Protein AF-A0A382G6Y5-F1 (afdb_monomer_lite)

Radius of gyration: 17.56 Å; chains: 1; bounding box: 42×36×45 Å

Organism: NCBI:txid408172

Secondary structure (DSSP, 8-state):
--------TT--HHHHHHHHHHHHHH-GGGGTT--EEEEE--TTEEEEE-SS-------TTS-GGGGGEEEEETT-HHHHHHHHHTTSS-HHHHHHHHHHHHH--HHHHHHHHHHHHHHHHHHHHHTT--EEEEESS-PPP-SGGGHHHHTTS-GGGBSS-TT-GGGSHHHHHHTT-PBPTT-TTT-B-HHHHHHHHHHHHHHH--

pLDDT: mean 89.08, std 8.16, range [45.97, 98.38]

InterPro domains:
  IPR045715 Protein of unknown function DUF6071 [PF19547] (3-168)

Structure (mmCIF, N/CA/C/O backbone):
data_AF-A0A382G6Y5-F1
#
_entry.id   AF-A0A382G6Y5-F1
#
loop_
_atom_site.group_PDB
_atom_site.id
_atom_site.type_symbol
_atom_site.label_atom_id
_atom_site.label_alt_id
_atom_site.label_comp_id
_atom_site.label_asym_id
_atom_site.label_entity_id
_atom_site.label_seq_id
_atom_site.pdbx_PDB_ins_code
_atom_site.Cartn_x
_atom_site.Cartn_y
_atom_site.Cartn_z
_atom_site.occupancy
_atom_site.B_iso_or_equiv
_atom_site.auth_seq_id
_atom_site.auth_comp_id
_atom_site.auth_asym_id
_atom_site.auth_atom_id
_atom_site.pdbx_PDB_model_num
ATOM 1 N N . MET A 1 1 ? -23.928 -9.388 4.358 1.00 56.56 1 MET A N 1
ATOM 2 C CA . MET A 1 1 ? -23.022 -8.224 4.390 1.00 56.56 1 MET A CA 1
ATOM 3 C C . MET A 1 1 ? -22.488 -8.067 2.979 1.00 56.56 1 MET A C 1
ATOM 5 O O . MET A 1 1 ? -21.962 -9.037 2.448 1.00 56.56 1 MET A O 1
ATOM 9 N N . GLU A 1 2 ? -22.747 -6.939 2.329 1.00 78.56 2 GLU A N 1
ATOM 10 C CA . GLU A 1 2 ? -22.217 -6.677 0.987 1.00 78.56 2 GLU A CA 1
ATOM 11 C C . GLU A 1 2 ? -20.770 -6.193 1.131 1.00 78.56 2 GLU A C 1
ATOM 13 O O . GLU A 1 2 ? -20.483 -5.379 2.008 1.00 78.56 2 GLU A O 1
ATOM 18 N N . TRP A 1 3 ? -19.849 -6.732 0.334 1.00 79.50 3 TRP A N 1
ATOM 19 C CA . TRP A 1 3 ? -18.442 -6.334 0.352 1.00 79.50 3 TRP A CA 1
ATOM 20 C C . TRP A 1 3 ? -18.062 -5.737 -0.997 1.00 79.50 3 TRP A C 1
ATOM 22 O O . TRP A 1 3 ? -18.476 -6.214 -2.049 1.00 79.50 3 TRP A O 1
ATOM 32 N N . THR A 1 4 ? -17.247 -4.686 -0.969 1.00 86.31 4 THR A N 1
ATOM 33 C CA . THR A 1 4 ? -16.660 -4.090 -2.170 1.00 86.31 4 THR A CA 1
ATOM 34 C C . THR A 1 4 ? -15.153 -4.276 -2.110 1.00 86.31 4 THR A C 1
ATOM 36 O O . THR A 1 4 ? -14.493 -3.764 -1.208 1.00 86.31 4 THR A O 1
ATOM 39 N N . ASN A 1 5 ? -14.596 -5.012 -3.071 1.00 84.88 5 ASN A N 1
ATOM 40 C CA . ASN A 1 5 ? -13.152 -5.158 -3.195 1.00 84.88 5 ASN A CA 1
ATOM 41 C C . ASN A 1 5 ? -12.592 -4.115 -4.169 1.00 84.88 5 ASN A C 1
ATOM 43 O O . ASN A 1 5 ? -12.825 -4.198 -5.373 1.00 84.88 5 ASN A O 1
ATOM 47 N N . ILE A 1 6 ? -11.827 -3.167 -3.628 1.00 85.25 6 ILE A N 1
ATOM 48 C CA . ILE A 1 6 ? -11.077 -2.153 -4.389 1.00 85.25 6 ILE A CA 1
ATOM 49 C C . ILE A 1 6 ? -9.559 -2.422 -4.398 1.00 85.25 6 ILE A C 1
ATOM 51 O O . ILE A 1 6 ? -8.758 -1.599 -4.865 1.00 85.25 6 ILE A O 1
ATOM 55 N N . ALA A 1 7 ? -9.135 -3.567 -3.858 1.00 82.81 7 ALA A N 1
ATOM 56 C CA . ALA A 1 7 ? -7.743 -3.982 -3.851 1.00 82.81 7 ALA A CA 1
ATOM 57 C C . ALA A 1 7 ? -7.320 -4.473 -5.239 1.00 82.81 7 ALA A C 1
ATOM 59 O O . ALA A 1 7 ? -8.071 -5.130 -5.958 1.00 82.81 7 ALA A O 1
ATOM 60 N N . LEU A 1 8 ? -6.072 -4.179 -5.587 1.00 82.12 8 LEU A N 1
ATOM 61 C CA . LEU A 1 8 ? -5.442 -4.627 -6.817 1.00 82.12 8 LEU A CA 1
ATOM 62 C C . LEU A 1 8 ? -4.146 -5.354 -6.466 1.00 82.12 8 LEU A C 1
ATOM 64 O O . LEU A 1 8 ? -3.321 -4.835 -5.707 1.00 82.12 8 LEU A O 1
ATOM 68 N N . SER A 1 9 ? -3.956 -6.547 -7.031 1.00 75.94 9 SER A N 1
ATOM 69 C CA . SER A 1 9 ? -2.705 -7.281 -6.848 1.00 75.94 9 SER A CA 1
ATOM 70 C C . SER A 1 9 ? -1.530 -6.454 -7.367 1.00 75.94 9 SER A C 1
ATOM 72 O O . SER A 1 9 ? -1.581 -5.891 -8.459 1.00 75.94 9 SER A O 1
ATOM 74 N N . GLY A 1 10 ? -0.468 -6.364 -6.568 1.00 75.56 10 GLY A N 1
ATOM 75 C CA . GLY A 1 10 ? 0.710 -5.573 -6.919 1.00 75.56 10 GLY A CA 1
ATOM 76 C C . GLY A 1 10 ? 0.581 -4.064 -6.685 1.00 75.56 10 GLY A C 1
ATOM 77 O O . GLY A 1 10 ? 1.559 -3.366 -6.940 1.00 75.56 10 GLY A O 1
A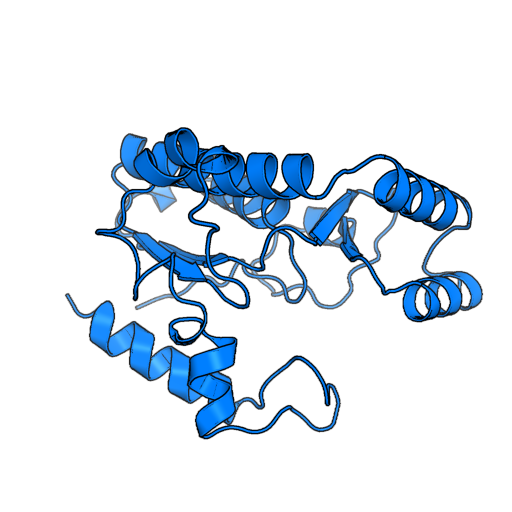TOM 78 N N . GLY A 1 11 ? -0.552 -3.567 -6.172 1.00 83.44 11 GLY A N 1
ATOM 79 C CA . GLY A 1 11 ? -0.742 -2.144 -5.872 1.00 83.44 11 GLY A CA 1
ATOM 80 C C . GLY A 1 11 ? 0.266 -1.598 -4.853 1.00 83.44 11 GLY A C 1
ATOM 81 O O . GLY A 1 11 ? 0.769 -2.346 -4.004 1.00 83.44 11 GLY A O 1
ATOM 82 N N . SER A 1 12 ? 0.572 -0.302 -4.954 1.00 91.31 12 SER A N 1
ATOM 83 C CA . SER A 1 12 ? 1.470 0.407 -4.032 1.00 91.31 12 SER A CA 1
ATOM 84 C C . SER A 1 12 ? 0.736 1.057 -2.850 1.00 91.31 12 SER A C 1
ATOM 86 O O . SER A 1 12 ? -0.495 1.096 -2.805 1.00 91.31 12 SER A O 1
ATOM 88 N N . ALA A 1 13 ? 1.494 1.585 -1.885 1.00 93.62 13 ALA A N 1
ATOM 89 C CA . ALA A 1 13 ? 0.937 2.379 -0.789 1.00 93.62 13 ALA A CA 1
ATOM 90 C C . ALA A 1 13 ? 0.259 3.663 -1.306 1.00 93.62 13 ALA A C 1
ATOM 92 O O . ALA A 1 13 ? -0.861 3.974 -0.898 1.00 93.62 13 ALA A O 1
ATOM 93 N N . GLU A 1 14 ? 0.863 4.335 -2.292 1.00 93.00 14 GLU A N 1
ATOM 94 C CA . GLU A 1 14 ? 0.274 5.519 -2.926 1.00 93.00 14 GLU A CA 1
ATOM 95 C C . GLU A 1 14 ? -1.058 5.184 -3.617 1.00 93.00 14 GLU A C 1
ATOM 97 O O . GLU A 1 14 ? -2.009 5.968 -3.558 1.00 93.00 14 GLU A O 1
ATOM 102 N N . ARG A 1 15 ? -1.171 3.988 -4.219 1.00 92.31 15 ARG A N 1
ATOM 103 C CA . ARG A 1 15 ? -2.440 3.507 -4.782 1.00 92.31 15 ARG A CA 1
ATOM 104 C C . ARG A 1 15 ? -3.515 3.388 -3.724 1.00 92.31 15 ARG A C 1
ATOM 106 O O . ARG A 1 15 ? -4.637 3.840 -3.948 1.00 92.31 15 ARG A O 1
ATOM 113 N N . ILE A 1 16 ? -3.198 2.728 -2.611 1.00 94.31 16 ILE A N 1
ATOM 114 C CA . ILE A 1 16 ? -4.143 2.497 -1.514 1.00 94.31 16 ILE A CA 1
ATOM 115 C C . ILE A 1 16 ? -4.741 3.833 -1.078 1.00 94.31 16 ILE A C 1
ATOM 117 O O . ILE A 1 16 ? -5.959 3.946 -0.977 1.00 94.31 16 ILE A O 1
ATOM 121 N N . ILE A 1 17 ? -3.913 4.865 -0.928 1.00 95.19 17 ILE A N 1
ATOM 122 C CA . ILE A 1 17 ? -4.371 6.215 -0.585 1.00 95.19 17 ILE A CA 1
ATOM 123 C C . ILE A 1 17 ? -5.265 6.790 -1.672 1.00 95.19 17 ILE A C 1
ATOM 125 O O . ILE A 1 17 ? -6.418 7.115 -1.393 1.00 95.19 17 ILE A O 1
ATOM 129 N N . ARG A 1 18 ? -4.750 6.897 -2.906 1.00 92.44 18 ARG A N 1
ATOM 130 C CA . ARG A 1 18 ? -5.469 7.504 -4.036 1.00 92.44 18 ARG A CA 1
ATOM 131 C C . ARG A 1 18 ? -6.847 6.875 -4.201 1.00 92.44 18 ARG A C 1
ATOM 133 O O . ARG A 1 18 ? -7.847 7.580 -4.238 1.00 92.44 18 ARG A O 1
ATOM 140 N N . THR A 1 19 ? -6.888 5.549 -4.266 1.00 91.31 19 THR A N 1
ATOM 141 C CA . THR A 1 19 ? -8.111 4.795 -4.551 1.00 91.31 19 THR A CA 1
ATOM 142 C C . THR A 1 19 ? -9.084 4.800 -3.383 1.00 91.31 19 THR A C 1
ATOM 144 O O . THR A 1 19 ? -10.277 4.955 -3.615 1.00 91.31 19 THR A O 1
ATOM 147 N N . THR A 1 20 ? -8.612 4.725 -2.134 1.00 93.31 20 THR A N 1
ATOM 148 C CA . THR A 1 20 ? -9.502 4.799 -0.965 1.00 93.31 20 THR A CA 1
ATOM 149 C C . THR A 1 20 ? -10.124 6.188 -0.837 1.00 93.31 20 THR A C 1
ATOM 151 O O . THR A 1 20 ? -11.337 6.303 -0.682 1.00 93.31 20 THR A O 1
ATOM 154 N N . ILE A 1 21 ? -9.319 7.251 -0.949 1.00 94.31 21 ILE A N 1
ATOM 155 C CA . ILE A 1 21 ? -9.814 8.632 -0.865 1.00 94.31 21 ILE A CA 1
ATOM 156 C C . ILE A 1 21 ? -10.770 8.928 -2.021 1.00 94.31 21 ILE A C 1
ATOM 158 O O . ILE A 1 21 ? -11.845 9.480 -1.794 1.00 94.31 21 ILE A O 1
ATOM 162 N N . GLN A 1 22 ? -10.421 8.532 -3.248 1.00 91.75 22 GLN A N 1
ATOM 163 C CA . GLN A 1 22 ? -11.298 8.708 -4.403 1.00 91.75 22 GLN A CA 1
ATOM 164 C C . GLN A 1 22 ? -12.613 7.937 -4.232 1.00 91.75 22 GLN A C 1
ATOM 166 O O . GLN A 1 22 ? -13.675 8.491 -4.498 1.00 91.75 22 GLN A O 1
ATOM 171 N N . TRP A 1 23 ? -12.571 6.701 -3.726 1.00 91.00 23 TRP A N 1
ATOM 172 C CA . TRP A 1 23 ? -13.769 5.887 -3.523 1.00 91.00 23 TRP A CA 1
ATOM 173 C C . TRP A 1 23 ? -14.772 6.548 -2.570 1.00 91.00 23 TRP A C 1
ATOM 175 O O . TRP A 1 23 ? -15.964 6.578 -2.864 1.00 91.00 23 TRP A O 1
ATOM 185 N N . PHE A 1 24 ? -14.321 7.138 -1.463 1.00 92.38 24 PHE A N 1
ATOM 186 C CA . PHE A 1 24 ? -15.215 7.910 -0.591 1.00 92.38 24 PHE A CA 1
ATOM 187 C C . PHE A 1 24 ? -15.595 9.274 -1.184 1.00 92.38 24 PHE A C 1
ATOM 189 O O . PHE A 1 24 ? -16.716 9.735 -0.980 1.00 92.38 24 PHE A O 1
ATOM 196 N N . GLY A 1 25 ? -14.688 9.917 -1.925 1.00 91.75 25 GLY A N 1
ATOM 197 C CA . GLY A 1 25 ? -14.920 11.218 -2.555 1.00 91.75 25 GLY A CA 1
ATOM 198 C C . GLY A 1 25 ? -15.971 11.196 -3.668 1.00 91.75 25 GLY A C 1
ATOM 199 O O . GLY A 1 25 ? -16.690 12.175 -3.843 1.00 91.75 25 GLY A O 1
ATOM 200 N N . GLU A 1 26 ? -16.098 10.083 -4.391 1.00 91.25 26 GLU A N 1
ATOM 201 C CA . GLU A 1 26 ? -17.105 9.907 -5.447 1.00 91.25 26 GLU A CA 1
ATOM 202 C C . GLU A 1 26 ? -18.531 9.740 -4.909 1.00 91.25 26 GLU A C 1
ATOM 204 O O . GLU A 1 26 ? -19.491 10.082 -5.598 1.00 91.25 26 GLU A O 1
ATOM 209 N N . ASP A 1 27 ? -18.688 9.214 -3.693 1.00 91.62 27 ASP A N 1
ATOM 210 C CA . ASP A 1 27 ? -19.992 9.085 -3.050 1.00 91.62 27 ASP A CA 1
ATOM 211 C C . ASP A 1 27 ? -19.863 9.109 -1.524 1.00 91.62 27 ASP A C 1
ATOM 213 O O . ASP A 1 27 ? -19.614 8.092 -0.875 1.00 91.62 27 ASP A O 1
ATOM 217 N N . ILE A 1 28 ? -20.121 10.278 -0.936 1.00 92.19 28 ILE A N 1
ATOM 218 C CA . ILE A 1 28 ? -20.036 10.499 0.512 1.00 92.19 28 ILE A CA 1
ATOM 219 C C . ILE A 1 28 ? -20.979 9.592 1.321 1.00 92.19 28 ILE A C 1
ATOM 221 O O . ILE A 1 28 ? -20.736 9.332 2.501 1.00 92.19 28 ILE A O 1
ATOM 225 N N . ARG A 1 29 ? -22.047 9.059 0.705 1.00 93.00 29 ARG A N 1
ATOM 226 C CA . ARG A 1 29 ? -22.975 8.131 1.373 1.00 93.00 29 ARG A CA 1
ATOM 227 C C . ARG A 1 29 ? -22.274 6.834 1.768 1.00 93.00 29 ARG A C 1
ATOM 229 O O . ARG A 1 29 ? -22.684 6.218 2.749 1.00 93.00 29 ARG A O 1
ATOM 236 N N . ARG A 1 30 ? -21.184 6.472 1.074 1.00 92.06 30 ARG A N 1
ATOM 237 C CA . ARG A 1 30 ? -20.326 5.320 1.388 1.00 92.06 30 ARG A CA 1
ATOM 238 C C . ARG A 1 30 ? -19.669 5.422 2.759 1.00 92.06 30 ARG A C 1
ATOM 240 O O . ARG A 1 30 ? -19.246 4.404 3.278 1.00 92.06 30 ARG A O 1
ATOM 247 N N . ILE A 1 31 ? -19.583 6.599 3.383 1.00 93.62 31 ILE A N 1
ATOM 248 C CA . ILE A 1 31 ? -19.051 6.718 4.753 1.00 93.62 31 ILE A CA 1
ATOM 249 C C . ILE A 1 31 ? -19.926 5.946 5.747 1.00 93.62 31 ILE A C 1
ATOM 251 O O . ILE A 1 31 ? -19.422 5.320 6.680 1.00 93.62 31 ILE A O 1
ATOM 255 N N . LYS A 1 32 ? -21.249 5.986 5.562 1.00 90.94 32 LYS A N 1
ATOM 256 C CA . LYS A 1 32 ? -22.188 5.371 6.496 1.00 90.94 32 LYS A CA 1
ATOM 257 C C . LYS A 1 32 ? -22.118 3.848 6.382 1.00 90.94 32 LYS A C 1
ATOM 259 O O . LYS A 1 32 ? -22.225 3.308 5.289 1.00 90.94 32 LYS A O 1
ATOM 264 N N . ASN A 1 33 ? -22.031 3.170 7.527 1.00 86.62 33 ASN A N 1
ATOM 265 C CA . ASN A 1 33 ? -22.034 1.705 7.634 1.00 86.62 33 ASN A CA 1
ATOM 266 C C . ASN A 1 33 ? -20.891 1.002 6.875 1.00 86.62 33 ASN A C 1
ATOM 268 O O . ASN A 1 33 ? -21.022 -0.172 6.535 1.00 86.62 33 ASN A O 1
ATOM 272 N N . THR A 1 34 ? -19.774 1.692 6.636 1.00 92.56 34 THR A N 1
ATOM 273 C CA . THR A 1 34 ? -18.597 1.097 5.995 1.00 92.56 34 THR A CA 1
ATOM 274 C C . THR A 1 34 ? -17.514 0.797 7.013 1.00 92.56 34 THR A C 1
ATOM 276 O O . THR A 1 34 ? -17.180 1.632 7.850 1.00 92.56 34 THR A O 1
ATOM 279 N N . PHE A 1 35 ? -16.930 -0.391 6.890 1.00 93.69 35 PHE A N 1
ATOM 280 C CA . PHE A 1 35 ? -15.718 -0.796 7.586 1.00 93.69 35 PHE A CA 1
ATOM 281 C C . PHE A 1 35 ? -14.602 -1.022 6.567 1.00 93.69 35 PHE A C 1
ATOM 283 O O . PHE A 1 35 ? -14.811 -1.695 5.558 1.00 93.69 35 PHE A O 1
ATOM 290 N N . VAL A 1 36 ? -13.420 -0.460 6.817 1.00 95.44 36 VAL A N 1
ATOM 291 C CA . VAL A 1 36 ? -12.301 -0.493 5.864 1.00 95.44 36 VAL A CA 1
ATOM 292 C C . VAL A 1 36 ? -11.206 -1.446 6.337 1.00 95.44 36 VAL A C 1
ATOM 294 O O . VAL A 1 36 ? -10.673 -1.295 7.431 1.00 95.44 36 VAL A O 1
ATOM 297 N N . ILE A 1 37 ? -10.806 -2.393 5.489 1.00 95.25 37 ILE A N 1
ATOM 298 C CA . ILE A 1 37 ? -9.663 -3.281 5.741 1.00 95.25 37 ILE A CA 1
ATOM 299 C C . ILE A 1 37 ? -8.553 -2.962 4.741 1.00 95.25 37 ILE A C 1
ATOM 301 O O . ILE A 1 37 ? -8.793 -2.974 3.535 1.00 95.25 37 ILE A O 1
ATOM 305 N N . ILE A 1 38 ? -7.335 -2.709 5.229 1.00 95.62 38 ILE A N 1
ATOM 306 C CA . ILE A 1 38 ? -6.179 -2.374 4.381 1.00 95.62 38 ILE A CA 1
ATOM 307 C C . ILE A 1 38 ? -4.986 -3.268 4.700 1.00 95.62 38 ILE A C 1
ATOM 309 O O . ILE A 1 38 ? -4.483 -3.275 5.824 1.00 95.62 38 ILE A O 1
ATOM 313 N N . GLY A 1 39 ? -4.510 -3.973 3.671 1.00 94.62 39 GLY A N 1
ATOM 314 C CA . GLY A 1 39 ? -3.246 -4.706 3.679 1.00 94.62 39 GLY A CA 1
ATOM 315 C C . GLY A 1 39 ? -2.135 -3.901 3.007 1.00 94.62 39 GLY A C 1
ATOM 316 O O . GLY A 1 39 ? -2.136 -3.744 1.785 1.00 94.62 39 GLY A O 1
ATOM 317 N N . TRP A 1 40 ? -1.175 -3.404 3.783 1.00 94.94 40 TRP A N 1
ATOM 318 C CA . TRP A 1 40 ? -0.110 -2.537 3.280 1.00 94.94 40 TRP A CA 1
ATOM 319 C C . TRP A 1 40 ? 1.060 -3.331 2.650 1.00 94.94 40 TRP A C 1
ATOM 321 O O . TRP A 1 40 ? 1.613 -4.220 3.301 1.00 94.94 40 TRP A O 1
ATOM 331 N N . PRO A 1 41 ? 1.476 -3.030 1.401 1.00 90.19 41 PRO A N 1
ATOM 332 C CA . PRO A 1 41 ? 2.392 -3.859 0.600 1.00 90.19 41 PRO A CA 1
ATOM 333 C C . PRO A 1 41 ? 3.894 -3.617 0.850 1.00 90.19 41 PRO A C 1
ATOM 335 O O . PRO A 1 41 ? 4.724 -4.189 0.143 1.00 90.19 41 PRO A O 1
ATOM 338 N N . GLY A 1 42 ? 4.260 -2.752 1.799 1.00 91.12 42 GLY A N 1
ATOM 339 C CA . GLY A 1 42 ? 5.643 -2.325 2.034 1.00 91.12 42 GLY A CA 1
ATOM 340 C C . GLY A 1 42 ? 6.089 -1.111 1.194 1.00 91.12 42 GLY A C 1
ATOM 341 O O . GLY A 1 42 ? 5.382 -0.679 0.281 1.00 91.12 42 GLY A O 1
ATOM 342 N N . PRO A 1 43 ? 7.285 -0.558 1.477 1.00 91.94 43 PRO A N 1
ATOM 343 C CA . PRO A 1 43 ? 7.744 0.744 0.963 1.00 91.94 43 PRO A CA 1
ATOM 344 C C . PRO A 1 43 ? 8.414 0.684 -0.425 1.00 91.94 43 PRO A C 1
ATOM 346 O O . PRO A 1 43 ? 8.911 1.687 -0.940 1.00 91.94 43 PRO A O 1
ATOM 349 N N . TRP A 1 44 ? 8.512 -0.503 -1.025 1.00 90.56 44 TRP A N 1
ATOM 350 C CA . TRP A 1 44 ? 9.350 -0.758 -2.207 1.00 90.56 44 TRP A CA 1
ATOM 351 C C . TRP A 1 44 ? 8.608 -0.665 -3.540 1.00 90.56 44 TRP A C 1
ATOM 353 O O . TRP A 1 44 ? 9.191 -0.960 -4.588 1.00 90.56 44 TRP A O 1
ATOM 363 N N . ARG A 1 45 ? 7.331 -0.282 -3.497 1.00 88.31 45 ARG A N 1
ATOM 364 C CA . ARG A 1 45 ? 6.459 -0.159 -4.663 1.00 88.31 45 ARG A CA 1
ATOM 365 C C . ARG A 1 45 ? 6.046 1.289 -4.857 1.00 88.31 45 ARG A C 1
ATOM 367 O O . ARG A 1 45 ? 5.918 2.024 -3.889 1.00 88.31 45 ARG A O 1
ATOM 374 N N . SER A 1 46 ? 5.821 1.669 -6.103 1.00 90.00 46 SER A N 1
ATOM 375 C CA . SER A 1 46 ? 5.171 2.923 -6.480 1.00 90.00 46 SER A CA 1
ATOM 376 C C . SER A 1 46 ? 4.351 2.690 -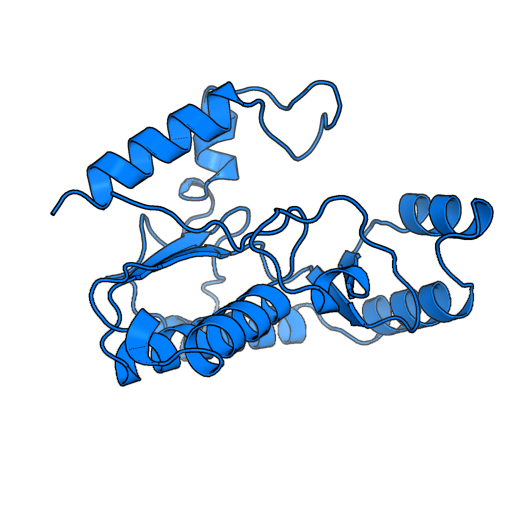7.745 1.00 90.00 46 SER A C 1
ATOM 378 O O . SER A 1 46 ? 4.302 1.565 -8.247 1.00 90.00 46 SER A O 1
ATOM 380 N N . GLU A 1 47 ? 3.712 3.720 -8.282 1.00 88.50 47 GLU A N 1
ATOM 381 C CA . GLU A 1 47 ? 2.940 3.614 -9.520 1.00 88.50 47 GLU A CA 1
ATOM 382 C C . GLU A 1 47 ? 3.141 4.833 -10.408 1.00 88.50 47 GLU A C 1
ATOM 384 O O . GLU A 1 47 ? 3.390 5.940 -9.933 1.00 88.50 47 GLU A O 1
ATOM 389 N N . ILE A 1 48 ? 2.992 4.620 -11.710 1.00 89.81 48 ILE A N 1
ATOM 390 C CA . ILE A 1 48 ? 2.922 5.689 -12.699 1.00 89.81 48 ILE A CA 1
ATOM 391 C C . ILE A 1 48 ? 1.688 5.491 -13.570 1.00 89.81 48 ILE A C 1
ATOM 393 O O . ILE A 1 48 ? 1.388 4.371 -13.993 1.00 89.81 48 ILE A O 1
ATOM 397 N N . GLU A 1 49 ? 0.976 6.578 -13.838 1.00 90.19 49 GLU A N 1
ATOM 398 C CA . GLU A 1 49 ? -0.090 6.583 -14.830 1.00 90.19 49 GLU A CA 1
ATOM 399 C C . GLU A 1 49 ? 0.513 6.669 -16.233 1.00 90.19 49 GLU A C 1
ATOM 401 O O . GLU A 1 49 ? 1.401 7.478 -16.506 1.00 90.19 49 GLU A O 1
ATOM 406 N N . LEU A 1 50 ? 0.027 5.824 -17.134 1.00 88.81 50 LEU A N 1
ATOM 407 C CA . LEU A 1 50 ? 0.433 5.792 -18.529 1.00 88.81 50 LEU A CA 1
ATOM 408 C C . LEU A 1 50 ? -0.713 6.255 -19.430 1.00 88.81 50 LEU A C 1
ATOM 410 O O . LEU A 1 50 ? -1.890 6.100 -19.128 1.00 88.81 50 LEU A O 1
ATOM 414 N N . ASN A 1 51 ? -0.383 6.747 -20.622 1.00 86.31 51 ASN A N 1
ATOM 415 C CA . ASN A 1 51 ? -1.390 7.219 -21.583 1.00 86.31 51 ASN A CA 1
ATOM 416 C C . ASN A 1 51 ? -2.178 6.086 -22.271 1.00 86.31 51 ASN A C 1
ATOM 418 O O . ASN A 1 51 ? -2.950 6.338 -23.194 1.00 86.31 51 ASN A O 1
ATOM 422 N N . LYS A 1 52 ? -1.983 4.835 -21.849 1.00 85.44 52 LYS A N 1
ATOM 423 C CA . LYS A 1 52 ? -2.646 3.649 -22.392 1.00 85.44 52 LYS A CA 1
ATOM 424 C C . LYS A 1 52 ? -2.962 2.654 -21.285 1.00 85.44 52 LYS A C 1
ATOM 426 O O . LYS A 1 52 ? -2.316 2.659 -20.240 1.00 85.44 52 LYS A O 1
ATOM 431 N N . GLN A 1 53 ? -3.930 1.783 -21.545 1.00 84.44 53 GLN A N 1
ATOM 432 C CA . GLN A 1 53 ? -4.207 0.661 -20.661 1.00 84.44 53 GLN A CA 1
ATOM 433 C C . GLN A 1 53 ? -3.017 -0.304 -20.644 1.00 84.44 53 GLN A C 1
ATOM 435 O O . GLN A 1 53 ? -2.503 -0.706 -21.688 1.00 84.44 53 GLN A O 1
ATOM 440 N N . VAL A 1 54 ? -2.594 -0.659 -19.439 1.00 82.62 54 VAL A N 1
ATOM 441 C CA . VAL A 1 54 ? -1.495 -1.594 -19.161 1.00 82.62 54 VAL A CA 1
ATOM 442 C C . VAL A 1 54 ? -1.892 -2.651 -18.143 1.00 82.62 54 VAL A C 1
ATOM 444 O O . VAL A 1 54 ? -1.272 -3.711 -18.084 1.00 82.62 54 VAL A O 1
ATOM 447 N N . ASN A 1 55 ? -2.949 -2.387 -17.374 1.00 76.75 55 ASN A N 1
ATOM 448 C CA . ASN A 1 55 ? -3.528 -3.341 -16.457 1.00 76.75 55 ASN A CA 1
ATOM 449 C C . ASN A 1 55 ? -4.817 -3.924 -17.042 1.00 76.75 55 ASN A C 1
ATOM 451 O O . ASN A 1 55 ? -5.781 -3.208 -17.325 1.00 76.75 55 ASN A O 1
ATOM 455 N N . PHE A 1 56 ? -4.812 -5.238 -17.230 1.00 72.12 56 PHE A N 1
ATOM 456 C CA . PHE A 1 56 ? -5.930 -5.992 -17.797 1.00 72.12 56 PHE A CA 1
ATOM 457 C C . PHE A 1 56 ? -6.696 -6.791 -16.735 1.00 72.12 56 PHE A C 1
ATOM 459 O O . PHE A 1 56 ? -7.788 -7.271 -17.012 1.00 72.12 56 PHE A O 1
ATOM 466 N N . ASN A 1 57 ? -6.160 -6.891 -15.514 1.00 69.06 57 ASN A N 1
ATOM 467 C CA . ASN A 1 57 ? -6.728 -7.685 -14.425 1.00 69.06 57 ASN A CA 1
ATOM 468 C C . ASN A 1 57 ? -7.366 -6.769 -13.374 1.00 69.06 57 ASN A C 1
ATOM 470 O O . ASN A 1 57 ? -6.949 -6.745 -12.215 1.00 69.06 57 ASN A O 1
ATOM 474 N N . LEU A 1 58 ? -8.349 -5.977 -13.799 1.00 72.00 58 LEU A N 1
ATOM 475 C CA . LEU A 1 58 ? -9.085 -5.089 -12.907 1.00 72.00 58 LEU A CA 1
ATOM 476 C C . LEU A 1 58 ? -10.304 -5.815 -12.323 1.00 72.00 58 LEU A C 1
ATOM 478 O O . LEU A 1 58 ? -11.134 -6.290 -13.098 1.00 72.00 58 LEU A O 1
ATOM 482 N N . PRO A 1 59 ? -10.455 -5.883 -10.988 1.00 69.81 59 PRO A N 1
ATOM 483 C CA . PRO A 1 59 ? -11.739 -6.187 -10.372 1.00 69.81 59 PRO A CA 1
ATOM 484 C C . PRO A 1 59 ? -12.877 -5.324 -10.933 1.00 69.81 59 PRO A C 1
ATOM 486 O O . PRO A 1 59 ? -12.677 -4.145 -11.220 1.00 69.81 59 PRO A O 1
ATOM 489 N N . GLU A 1 60 ? -14.083 -5.888 -11.030 1.00 69.56 60 GLU A N 1
ATOM 490 C CA . GLU A 1 60 ? -15.266 -5.214 -11.600 1.00 69.56 60 GLU A CA 1
ATOM 491 C C . GLU A 1 60 ? -15.597 -3.881 -10.912 1.00 69.56 60 GLU A C 1
ATOM 493 O O . GLU A 1 60 ? -16.053 -2.941 -11.557 1.00 69.56 60 GLU A O 1
ATOM 498 N N . ASN A 1 61 ? -15.306 -3.784 -9.613 1.00 69.06 61 ASN A N 1
ATOM 499 C CA . ASN A 1 61 ? -15.573 -2.608 -8.786 1.00 69.06 61 ASN A CA 1
ATOM 500 C C . ASN A 1 61 ? -14.443 -1.562 -8.806 1.00 69.06 61 ASN A C 1
ATOM 502 O O . ASN A 1 61 ? -14.473 -0.612 -8.020 1.00 69.06 61 ASN A O 1
ATOM 506 N N . LEU A 1 62 ? -13.421 -1.734 -9.651 1.00 71.06 62 LEU A N 1
ATOM 507 C CA . LEU A 1 62 ? -12.337 -0.765 -9.769 1.00 71.06 62 LEU A CA 1
ATOM 508 C C . LEU A 1 62 ? -12.686 0.415 -10.662 1.00 71.06 62 LEU A C 1
ATOM 510 O O . LEU A 1 62 ? -13.434 0.332 -11.636 1.00 71.06 62 LEU A O 1
ATOM 514 N N . LEU A 1 63 ? -12.031 1.528 -10.351 1.00 67.69 63 LEU A N 1
ATOM 515 C CA . LEU A 1 63 ? -12.051 2.723 -11.170 1.00 67.69 63 LEU A CA 1
ATOM 516 C C . LEU A 1 63 ? -11.470 2.402 -12.548 1.00 67.69 63 LEU A C 1
ATOM 518 O O . LEU A 1 63 ? -10.350 1.908 -12.657 1.00 67.69 63 LEU A O 1
ATOM 522 N N . LYS A 1 64 ? -12.190 2.747 -13.622 1.00 70.88 64 LYS A N 1
ATOM 523 C CA . LYS A 1 64 ? -11.692 2.568 -15.001 1.00 70.88 64 LYS A CA 1
ATOM 524 C C . LYS A 1 64 ? -10.349 3.273 -15.239 1.00 70.88 64 LYS A C 1
ATOM 526 O O . LYS A 1 64 ? -9.596 2.867 -16.120 1.00 70.88 64 LYS A O 1
ATOM 531 N N . SER A 1 65 ? -10.037 4.310 -14.457 1.00 75.62 65 SER A N 1
ATOM 532 C CA . SER A 1 65 ? -8.740 4.991 -14.484 1.00 75.62 65 SER A CA 1
ATOM 533 C C . SER A 1 65 ? -7.579 4.084 -14.060 1.00 75.62 65 SER A C 1
ATOM 535 O O . SER A 1 65 ? -6.498 4.221 -14.628 1.00 75.62 65 SER A O 1
ATOM 537 N N . ASP A 1 66 ? -7.784 3.105 -13.168 1.00 82.81 66 ASP A N 1
ATOM 538 C CA . ASP A 1 66 ? -6.735 2.174 -12.709 1.00 82.81 66 ASP A CA 1
ATOM 539 C C . ASP A 1 66 ? -6.183 1.278 -13.833 1.00 82.81 66 ASP A C 1
ATOM 541 O O . ASP A 1 66 ? -5.072 0.759 -13.725 1.00 82.81 66 ASP A O 1
ATOM 545 N N . ALA A 1 67 ? -6.890 1.165 -14.963 1.00 85.19 67 ALA A N 1
ATOM 546 C CA . ALA A 1 67 ? -6.420 0.472 -16.166 1.00 85.19 67 ALA A CA 1
ATOM 547 C C . ALA A 1 67 ? -5.079 1.007 -16.690 1.00 85.19 67 ALA A C 1
ATOM 549 O O . ALA A 1 67 ? -4.315 0.285 -17.337 1.00 85.19 67 ALA A O 1
ATOM 550 N N . LYS A 1 68 ? -4.807 2.287 -16.431 1.00 88.94 68 LYS A N 1
ATOM 551 C CA . LYS A 1 68 ? -3.645 3.025 -16.928 1.00 88.94 68 LYS A CA 1
ATOM 552 C C . LYS A 1 68 ? -2.463 3.037 -15.964 1.00 88.94 68 LYS A C 1
ATOM 554 O O . LYS A 1 68 ? -1.391 3.507 -16.336 1.00 88.94 68 LYS A O 1
ATOM 559 N N . TRP A 1 69 ? -2.632 2.536 -14.744 1.00 89.19 69 TRP A N 1
ATOM 560 C CA . TRP A 1 69 ? -1.588 2.591 -13.728 1.00 89.19 69 TRP A CA 1
ATOM 561 C C . TRP A 1 69 ? -0.680 1.364 -13.807 1.00 89.19 69 TRP A C 1
ATOM 563 O O . TRP A 1 69 ? -1.133 0.222 -13.736 1.00 89.19 69 TRP A O 1
ATOM 573 N N . GLN A 1 70 ? 0.622 1.611 -13.950 1.00 88.88 70 GLN A N 1
ATOM 574 C CA . GLN A 1 70 ? 1.662 0.590 -13.935 1.00 88.88 70 GLN A CA 1
ATOM 575 C C . GLN A 1 70 ? 2.396 0.615 -12.597 1.00 88.88 70 GLN A C 1
ATOM 577 O O . GLN A 1 70 ? 3.039 1.609 -12.252 1.00 88.88 70 GLN A O 1
ATOM 582 N N . ALA A 1 71 ? 2.379 -0.517 -11.894 1.00 87.31 71 ALA A N 1
ATOM 583 C CA . ALA A 1 71 ? 3.193 -0.707 -10.702 1.00 87.31 71 ALA A CA 1
ATOM 584 C C . ALA A 1 71 ? 4.690 -0.705 -11.043 1.00 87.31 71 ALA A C 1
ATOM 586 O O . ALA A 1 71 ? 5.142 -1.387 -11.975 1.00 87.31 71 ALA A O 1
ATOM 587 N N . ILE A 1 72 ? 5.454 0.028 -10.241 1.00 89.88 72 ILE A N 1
ATOM 588 C CA . ILE A 1 72 ? 6.907 0.120 -10.267 1.00 89.88 72 ILE A CA 1
ATOM 589 C C . ILE A 1 72 ? 7.456 -0.591 -9.033 1.00 89.88 72 ILE A C 1
ATOM 591 O O . ILE A 1 72 ? 7.214 -0.164 -7.908 1.00 89.88 72 ILE A O 1
ATOM 595 N N . ASN A 1 73 ? 8.222 -1.655 -9.260 1.00 88.25 73 ASN A N 1
ATOM 596 C CA . ASN A 1 73 ? 8.793 -2.501 -8.223 1.00 88.25 73 ASN A CA 1
ATOM 597 C C . ASN A 1 73 ? 10.294 -2.650 -8.447 1.00 88.25 73 ASN A C 1
ATOM 599 O O . ASN A 1 73 ? 10.746 -2.960 -9.552 1.00 88.25 73 ASN A O 1
ATOM 603 N N . ILE A 1 74 ? 11.067 -2.485 -7.381 1.00 86.44 74 ILE A N 1
ATOM 604 C CA . ILE A 1 74 ? 12.506 -2.751 -7.412 1.00 86.44 74 ILE A CA 1
ATOM 605 C C . ILE A 1 74 ? 12.734 -4.230 -7.718 1.00 86.44 74 ILE A C 1
ATOM 607 O O . ILE A 1 74 ? 12.048 -5.094 -7.178 1.00 86.44 74 ILE A O 1
ATOM 611 N N . GLY A 1 75 ? 13.710 -4.516 -8.577 1.00 86.25 75 GLY A N 1
ATOM 612 C CA . GLY A 1 75 ? 14.072 -5.887 -8.942 1.00 86.25 75 GLY A CA 1
ATOM 613 C C . GLY A 1 75 ? 13.282 -6.448 -10.126 1.00 86.25 75 GLY A C 1
ATOM 614 O O . GLY A 1 75 ? 13.687 -7.456 -10.695 1.00 86.25 75 GLY A O 1
ATOM 615 N N . ASN A 1 76 ? 12.247 -5.755 -10.611 1.00 88.44 76 ASN A N 1
ATOM 616 C CA . ASN A 1 76 ? 11.460 -6.191 -11.771 1.00 88.44 76 ASN A CA 1
ATOM 617 C C . ASN A 1 76 ? 12.125 -5.896 -13.133 1.00 88.44 76 ASN A C 1
ATOM 619 O O . ASN A 1 76 ? 11.437 -5.836 -14.152 1.00 88.44 76 ASN A O 1
ATOM 623 N N . ASN A 1 77 ? 13.455 -5.743 -13.181 1.00 91.50 77 ASN A N 1
ATOM 624 C CA . ASN A 1 77 ? 14.210 -5.414 -14.397 1.00 91.50 77 ASN A CA 1
ATOM 625 C C . ASN A 1 77 ? 13.854 -6.335 -15.572 1.00 91.50 77 ASN A C 1
ATOM 627 O O . ASN A 1 77 ? 13.468 -5.865 -16.640 1.00 91.50 77 ASN A O 1
ATOM 631 N N . GLU A 1 78 ? 13.949 -7.647 -15.365 1.00 91.94 78 GLU A N 1
ATOM 632 C CA . GLU A 1 78 ? 13.688 -8.636 -16.411 1.00 91.94 78 GLU A CA 1
ATOM 633 C C . GLU A 1 78 ? 12.228 -8.632 -16.860 1.00 91.94 78 GLU A C 1
ATOM 635 O O . GLU A 1 78 ? 11.945 -8.678 -18.059 1.00 91.94 78 GLU A O 1
ATOM 640 N N . SER A 1 79 ? 11.296 -8.539 -15.909 1.00 89.56 79 SER A N 1
ATOM 641 C CA . SER A 1 79 ? 9.861 -8.470 -16.187 1.00 89.56 79 SER A CA 1
ATOM 642 C C . SER A 1 79 ? 9.523 -7.245 -17.034 1.00 89.56 79 SER A C 1
ATOM 644 O O . SER A 1 79 ? 8.828 -7.369 -18.041 1.00 89.56 79 SER A O 1
ATOM 646 N N . TYR A 1 80 ? 10.071 -6.073 -16.701 1.00 91.94 80 TYR A N 1
ATOM 647 C CA . TYR A 1 80 ? 9.866 -4.865 -17.497 1.00 91.94 80 TYR A CA 1
ATOM 648 C C . TYR A 1 80 ? 10.502 -4.970 -18.881 1.00 91.94 80 TYR A C 1
ATOM 650 O O . TYR A 1 80 ? 9.857 -4.614 -19.863 1.00 91.94 80 TYR A O 1
ATOM 658 N N . LEU A 1 81 ? 11.705 -5.539 -19.005 1.00 94.12 81 LEU A N 1
ATOM 659 C CA . LEU A 1 81 ? 12.328 -5.767 -20.313 1.00 94.12 81 LEU A CA 1
ATOM 660 C C . LEU A 1 81 ? 11.497 -6.706 -21.200 1.00 94.12 81 LEU A C 1
ATOM 662 O O . LEU A 1 81 ? 11.380 -6.459 -22.401 1.00 94.12 81 LEU A O 1
ATOM 666 N N . LYS A 1 82 ? 10.878 -7.749 -20.632 1.00 93.25 82 LYS A N 1
ATOM 667 C CA . LYS A 1 82 ? 9.946 -8.629 -21.361 1.00 93.25 82 LYS A CA 1
ATOM 668 C C . LYS A 1 82 ? 8.707 -7.868 -21.838 1.00 93.25 82 LYS A C 1
ATOM 670 O O . LYS A 1 82 ? 8.337 -7.992 -23.001 1.00 93.25 82 LYS A O 1
ATOM 675 N N . LEU A 1 83 ? 8.107 -7.039 -20.983 1.00 90.81 83 LEU A N 1
ATOM 676 C CA . LEU A 1 83 ? 6.936 -6.230 -21.342 1.00 90.81 83 LEU A CA 1
ATOM 677 C C . LEU A 1 83 ? 7.250 -5.165 -22.406 1.00 90.81 83 LEU A C 1
ATOM 679 O O . LEU A 1 83 ? 6.396 -4.869 -23.239 1.00 90.81 83 LEU A O 1
ATOM 683 N N . ILE A 1 84 ? 8.472 -4.624 -22.427 1.00 93.50 84 ILE A N 1
ATOM 684 C CA . ILE A 1 84 ? 8.937 -3.725 -23.496 1.00 93.50 84 ILE A CA 1
ATOM 685 C C . ILE A 1 84 ? 9.080 -4.483 -24.814 1.00 93.50 84 ILE A C 1
ATOM 687 O O . ILE A 1 84 ? 8.597 -4.016 -25.842 1.00 93.50 84 ILE A O 1
ATOM 691 N N . LYS A 1 85 ? 9.703 -5.671 -24.793 1.00 95.19 85 LYS A N 1
ATOM 692 C CA . LYS A 1 85 ? 9.819 -6.533 -25.983 1.00 95.19 85 LYS A CA 1
ATOM 693 C C . LYS A 1 85 ? 8.447 -6.915 -26.549 1.00 95.19 85 LYS A C 1
ATOM 695 O O . LYS A 1 85 ? 8.306 -7.009 -27.760 1.00 95.19 85 LYS A O 1
ATOM 700 N N . ALA A 1 86 ? 7.446 -7.080 -25.686 1.00 91.81 86 ALA A N 1
ATOM 701 C CA . ALA A 1 86 ? 6.062 -7.355 -26.067 1.00 91.81 86 ALA A CA 1
ATOM 702 C C . ALA A 1 86 ? 5.260 -6.109 -26.512 1.00 91.81 86 ALA A C 1
ATOM 704 O O . ALA A 1 86 ? 4.073 -6.228 -26.797 1.00 91.81 86 ALA A O 1
ATOM 705 N N . GLY A 1 87 ? 5.851 -4.906 -26.529 1.00 90.25 87 GLY A N 1
ATOM 706 C CA . GLY A 1 87 ? 5.161 -3.658 -26.899 1.00 90.25 87 GLY A CA 1
ATOM 707 C C . GLY A 1 87 ? 4.172 -3.124 -25.849 1.00 90.25 87 GLY A C 1
ATOM 708 O O . GLY A 1 87 ? 3.502 -2.108 -26.066 1.00 90.25 87 GLY A O 1
ATOM 709 N N . ILE A 1 88 ? 4.092 -3.767 -24.681 1.00 89.25 88 ILE A N 1
ATOM 710 C CA . ILE A 1 88 ? 3.189 -3.383 -23.590 1.00 89.25 88 ILE A CA 1
ATOM 711 C C . ILE A 1 88 ? 3.730 -2.145 -22.874 1.00 89.25 88 ILE A C 1
ATOM 713 O O . ILE A 1 88 ? 2.983 -1.194 -22.661 1.00 89.25 88 ILE A O 1
ATOM 717 N N . LEU A 1 89 ? 5.030 -2.091 -22.580 1.00 91.75 89 LEU A N 1
ATOM 718 C CA . LEU A 1 89 ? 5.682 -0.930 -21.958 1.00 91.75 89 LEU A CA 1
ATOM 719 C C . LEU A 1 89 ? 6.631 -0.229 -22.935 1.00 91.75 89 LEU A C 1
ATOM 721 O O . LEU A 1 89 ? 7.118 -0.835 -23.886 1.00 91.75 89 LEU A O 1
ATOM 725 N N . SER A 1 90 ? 6.883 1.062 -22.716 1.00 92.38 90 SER A N 1
ATOM 726 C CA . SER A 1 90 ? 7.786 1.848 -23.561 1.00 92.38 90 SER A CA 1
ATOM 727 C C . SER A 1 90 ? 9.218 1.876 -23.013 1.00 92.38 90 SER A C 1
ATOM 729 O O . SER A 1 90 ? 9.470 1.563 -21.846 1.00 92.38 90 SER A O 1
ATOM 731 N N . LYS A 1 91 ? 10.182 2.282 -23.848 1.00 93.81 91 LYS A N 1
ATOM 732 C CA . LYS A 1 91 ? 11.570 2.492 -23.399 1.00 93.81 91 LYS A CA 1
ATOM 733 C C . LYS A 1 91 ? 11.666 3.667 -22.421 1.00 93.81 91 LYS A C 1
ATOM 735 O O . LYS A 1 91 ? 12.510 3.659 -21.532 1.00 93.81 91 LYS A O 1
ATOM 740 N N . GLU A 1 92 ? 10.790 4.655 -22.559 1.00 92.56 92 GLU A N 1
ATOM 741 C CA . GLU A 1 92 ? 10.680 5.825 -21.687 1.00 92.56 92 GLU A CA 1
ATOM 742 C C . GLU A 1 92 ? 10.224 5.416 -20.285 1.00 92.56 92 GLU A C 1
ATOM 744 O O . GLU A 1 92 ? 10.829 5.854 -19.310 1.00 92.56 92 GLU A O 1
ATOM 749 N N . PHE A 1 93 ? 9.241 4.508 -20.178 1.00 92.56 93 PHE A N 1
ATOM 750 C CA . PHE A 1 93 ? 8.862 3.907 -18.896 1.00 92.56 93 PHE A CA 1
ATOM 751 C C . PHE A 1 93 ? 10.073 3.260 -18.214 1.00 92.56 93 PHE A C 1
ATOM 753 O O . PHE A 1 93 ? 10.294 3.458 -17.023 1.00 92.56 93 PHE A O 1
ATOM 760 N N . TYR A 1 94 ? 10.888 2.516 -18.967 1.00 93.75 94 TYR A N 1
ATOM 761 C CA . TYR A 1 94 ? 12.058 1.844 -18.403 1.00 93.75 94 TYR A CA 1
ATOM 762 C C . TYR A 1 94 ? 13.117 2.823 -17.900 1.00 93.75 94 TYR A C 1
ATOM 764 O O . TYR A 1 94 ? 13.634 2.643 -16.801 1.00 93.75 94 TYR A O 1
ATOM 772 N N . LYS A 1 95 ? 13.389 3.890 -18.660 1.00 94.00 95 LYS A N 1
ATOM 773 C CA . LYS A 1 95 ? 14.279 4.973 -18.219 1.00 94.00 95 LYS A CA 1
ATOM 774 C C . LYS A 1 95 ? 13.756 5.623 -16.940 1.00 94.00 95 LYS A C 1
ATOM 776 O O . LYS A 1 95 ? 14.519 5.787 -15.995 1.00 94.00 95 LYS A O 1
ATOM 781 N N . TYR A 1 96 ? 12.455 5.923 -16.883 1.00 93.19 96 TYR A N 1
ATOM 782 C CA . TYR A 1 96 ? 11.821 6.455 -15.679 1.00 93.19 96 TYR A CA 1
ATOM 783 C C . TYR A 1 96 ? 11.989 5.507 -14.488 1.00 93.19 96 TYR A C 1
ATOM 785 O O . TYR A 1 96 ? 12.413 5.939 -13.422 1.00 93.19 96 TYR A O 1
ATOM 793 N N . TYR A 1 97 ? 11.717 4.215 -14.670 1.00 93.06 97 TYR A N 1
ATOM 794 C CA . TYR A 1 97 ? 11.909 3.196 -13.641 1.00 93.06 97 TYR A CA 1
ATOM 795 C C . TYR A 1 97 ? 13.360 3.150 -13.136 1.00 93.06 97 TYR A C 1
ATOM 797 O O . TYR A 1 97 ? 13.580 3.155 -11.925 1.00 93.06 97 TYR A O 1
ATOM 805 N N . GLN A 1 98 ? 14.351 3.170 -14.032 1.00 93.50 98 GLN A N 1
ATOM 806 C CA . GLN A 1 98 ? 15.765 3.201 -13.648 1.00 93.50 98 GLN A CA 1
ATOM 807 C C . GLN A 1 98 ? 16.095 4.455 -12.830 1.00 93.50 98 GLN A C 1
ATOM 809 O O . GLN A 1 98 ? 16.689 4.348 -11.757 1.00 93.50 98 GLN A O 1
ATOM 814 N N . SER A 1 99 ? 15.656 5.634 -13.279 1.00 92.25 99 SER A N 1
ATOM 815 C CA . SER A 1 99 ? 15.825 6.885 -12.532 1.00 92.25 99 SER A CA 1
ATOM 816 C C . SER A 1 99 ? 15.130 6.836 -11.172 1.00 92.25 99 SER A C 1
ATOM 818 O O . SER A 1 99 ? 15.724 7.208 -10.165 1.00 92.25 99 SER A O 1
ATOM 820 N N . TRP A 1 100 ? 13.903 6.320 -11.104 1.00 91.00 100 TRP A N 1
ATOM 821 C CA . TRP A 1 100 ? 13.155 6.154 -9.859 1.00 91.00 100 TRP A CA 1
ATOM 822 C C . TRP A 1 100 ? 13.874 5.215 -8.877 1.00 91.00 100 TRP A C 1
ATOM 824 O O . TRP A 1 100 ? 13.913 5.483 -7.673 1.00 91.00 100 TRP A O 1
ATOM 834 N N . CYS A 1 101 ? 14.494 4.140 -9.373 1.00 89.38 101 CYS A N 1
ATOM 835 C CA . CYS A 1 101 ? 15.299 3.239 -8.555 1.00 89.38 101 CYS A CA 1
ATOM 836 C C . CYS A 1 101 ? 16.558 3.915 -8.002 1.00 89.38 101 CYS A C 1
ATOM 838 O O . CYS A 1 101 ? 16.872 3.689 -6.834 1.00 89.38 101 CYS A O 1
ATOM 840 N N . LEU A 1 102 ? 17.241 4.728 -8.816 1.00 89.56 102 LEU A N 1
ATOM 841 C CA . LEU A 1 102 ? 18.499 5.398 -8.466 1.00 89.56 102 LEU A CA 1
ATOM 842 C C . LEU A 1 102 ? 18.308 6.601 -7.534 1.00 89.56 102 LEU A C 1
ATOM 844 O O . LEU A 1 102 ? 19.139 6.840 -6.665 1.00 89.56 102 LEU A O 1
ATOM 848 N N . LEU A 1 103 ? 17.225 7.360 -7.708 1.00 89.25 103 LEU A N 1
ATOM 849 C CA . LEU A 1 103 ? 17.010 8.627 -7.002 1.00 89.25 103 LEU A CA 1
ATOM 850 C C . LEU A 1 103 ? 16.321 8.470 -5.640 1.00 89.25 103 LEU A C 1
ATOM 852 O O . LEU A 1 103 ? 16.259 9.429 -4.874 1.00 89.25 103 LEU A O 1
ATOM 856 N N . ARG A 1 104 ? 15.781 7.288 -5.317 1.00 86.56 104 ARG A N 1
ATOM 857 C CA . ARG A 1 104 ? 15.106 7.046 -4.035 1.00 86.56 104 ARG A CA 1
ATOM 858 C C . ARG A 1 104 ? 15.989 6.258 -3.080 1.00 86.56 104 ARG A C 1
ATOM 860 O O . ARG A 1 104 ? 16.256 5.076 -3.294 1.00 86.56 104 ARG A O 1
ATOM 867 N N . THR A 1 105 ? 16.365 6.907 -1.983 1.00 90.50 105 THR A N 1
ATOM 868 C CA . THR A 1 105 ? 17.092 6.270 -0.883 1.00 90.50 105 THR A CA 1
ATOM 869 C C . THR A 1 105 ? 16.186 5.324 -0.094 1.00 90.50 105 THR A C 1
ATOM 871 O O . THR A 1 105 ? 14.956 5.440 -0.116 1.00 90.50 105 THR A O 1
ATOM 874 N N . HIS A 1 106 ? 16.805 4.395 0.638 1.00 89.88 106 HIS A N 1
ATOM 875 C CA . HIS A 1 106 ? 16.120 3.541 1.611 1.00 89.88 106 HIS A CA 1
ATOM 876 C C . HIS A 1 106 ? 15.261 4.385 2.571 1.00 89.88 106 HIS A C 1
ATOM 878 O O . HIS A 1 106 ? 14.067 4.129 2.726 1.00 89.88 106 HIS A O 1
ATOM 884 N N . ASN A 1 107 ? 15.842 5.454 3.120 1.00 91.69 107 ASN A N 1
ATOM 885 C CA . ASN A 1 107 ? 15.176 6.307 4.102 1.00 91.69 107 ASN A CA 1
ATOM 886 C C . ASN A 1 107 ? 13.989 7.069 3.506 1.00 91.69 107 ASN A C 1
ATOM 888 O O . ASN A 1 107 ? 12.926 7.104 4.121 1.00 91.69 107 ASN A O 1
ATOM 892 N N . GLN A 1 108 ? 14.112 7.598 2.283 1.00 91.56 108 GLN A N 1
ATOM 893 C CA . GLN A 1 108 ? 12.996 8.284 1.625 1.00 91.56 108 GLN A CA 1
ATOM 894 C C . GLN A 1 108 ? 11.794 7.355 1.417 1.00 91.56 108 GLN A C 1
ATOM 896 O O . GLN A 1 108 ? 10.652 7.773 1.593 1.00 91.56 108 GLN A O 1
ATOM 901 N N . ARG A 1 109 ? 12.034 6.090 1.050 1.00 91.81 109 ARG A N 1
ATOM 902 C CA . ARG A 1 109 ? 10.955 5.117 0.831 1.00 91.81 109 ARG A CA 1
ATOM 903 C C . ARG A 1 109 ? 10.206 4.798 2.119 1.00 91.81 109 ARG A C 1
ATOM 905 O O . ARG A 1 109 ? 8.980 4.781 2.109 1.00 91.81 109 ARG A O 1
ATOM 912 N N . TRP A 1 110 ? 10.923 4.617 3.225 1.00 94.00 110 TRP A N 1
ATOM 913 C CA . TRP A 1 110 ? 10.294 4.409 4.528 1.00 94.00 110 TRP A CA 1
ATOM 914 C C . TRP A 1 110 ? 9.548 5.640 5.029 1.00 94.00 110 TRP A C 1
ATOM 916 O O . TRP A 1 110 ? 8.416 5.499 5.480 1.00 94.00 110 TRP A O 1
ATOM 926 N N . ILE A 1 111 ? 10.124 6.838 4.902 1.00 94.12 111 ILE A N 1
ATOM 927 C CA . ILE A 1 111 ? 9.448 8.087 5.286 1.00 94.12 111 ILE A CA 1
ATOM 928 C C . ILE A 1 111 ? 8.141 8.250 4.505 1.00 94.12 111 ILE A C 1
ATOM 930 O O . ILE A 1 111 ? 7.100 8.516 5.109 1.00 94.12 111 ILE A O 1
ATOM 934 N N . ASN A 1 112 ? 8.168 8.036 3.187 1.00 93.69 112 ASN A N 1
ATOM 935 C CA . ASN A 1 112 ? 6.959 8.077 2.365 1.00 93.69 112 ASN A CA 1
ATOM 936 C C . ASN A 1 112 ? 5.935 7.042 2.832 1.00 93.69 112 ASN A C 1
ATOM 938 O O . ASN A 1 112 ? 4.786 7.391 3.049 1.00 93.69 112 ASN A O 1
ATOM 942 N N . TYR A 1 113 ? 6.358 5.804 3.085 1.00 95.38 113 TYR A N 1
ATOM 943 C CA . TYR A 1 113 ? 5.458 4.743 3.532 1.00 95.38 113 TYR A CA 1
ATOM 944 C C . TYR A 1 113 ? 4.813 5.025 4.899 1.00 95.38 113 TYR A C 1
ATOM 946 O O . TYR A 1 113 ? 3.618 4.801 5.082 1.00 95.38 113 TYR A O 1
ATOM 954 N N . PHE A 1 114 ? 5.561 5.580 5.857 1.00 96.19 114 PHE A N 1
ATOM 955 C CA . PHE A 1 114 ? 4.982 6.054 7.116 1.00 96.19 114 PHE A CA 1
ATOM 956 C C . PHE A 1 114 ? 3.990 7.195 6.890 1.00 96.19 114 PHE A C 1
ATOM 958 O O . PHE A 1 114 ? 2.911 7.199 7.480 1.00 96.19 114 PHE A O 1
ATOM 965 N N . THR A 1 115 ? 4.355 8.152 6.037 1.00 96.12 115 THR A N 1
ATOM 966 C CA . THR A 1 115 ? 3.514 9.310 5.708 1.00 96.12 115 THR A CA 1
ATOM 967 C C . THR A 1 115 ? 2.207 8.856 5.075 1.00 96.12 115 THR A C 1
ATOM 969 O O . THR A 1 115 ? 1.143 9.332 5.458 1.00 96.12 115 THR A O 1
ATOM 972 N N . ASP A 1 116 ? 2.279 7.874 4.185 1.00 96.94 116 ASP A N 1
ATOM 973 C CA . ASP A 1 116 ? 1.151 7.259 3.510 1.00 96.94 116 ASP A CA 1
ATOM 974 C C . ASP A 1 116 ? 0.163 6.624 4.503 1.00 96.94 116 ASP A C 1
ATOM 976 O O . ASP A 1 116 ? -1.044 6.894 4.478 1.00 96.94 116 ASP A O 1
ATOM 980 N N . ILE A 1 117 ? 0.686 5.836 5.445 1.00 97.44 117 ILE A N 1
ATOM 981 C CA . ILE A 1 117 ? -0.107 5.205 6.504 1.00 97.44 117 ILE A CA 1
ATOM 982 C C . ILE A 1 117 ? -0.750 6.260 7.407 1.00 97.44 117 ILE A C 1
ATOM 984 O O . ILE A 1 117 ? -1.951 6.188 7.677 1.00 97.44 117 ILE A O 1
ATOM 988 N N . VAL A 1 118 ? 0.024 7.243 7.880 1.00 97.62 118 VAL A N 1
ATOM 989 C CA . VAL A 1 118 ? -0.479 8.310 8.762 1.00 97.62 118 VAL A CA 1
ATOM 990 C C . VAL A 1 118 ? -1.530 9.153 8.044 1.00 97.62 118 VAL A C 1
ATOM 992 O O . VAL A 1 118 ? -2.546 9.498 8.650 1.00 97.62 118 VAL A O 1
ATOM 995 N N . CYS A 1 119 ? -1.328 9.455 6.762 1.00 98.19 119 CYS A N 1
ATOM 996 C CA . CYS A 1 119 ? -2.269 10.204 5.939 1.00 98.19 119 CYS A CA 1
ATOM 997 C C . CYS A 1 119 ? -3.622 9.490 5.878 1.00 98.19 119 CYS A C 1
ATOM 999 O O . CYS A 1 119 ? -4.640 10.064 6.274 1.00 98.19 119 CYS A O 1
ATOM 1001 N N . LEU A 1 120 ? -3.635 8.216 5.478 1.00 98.31 120 LEU A N 1
ATOM 1002 C CA . LEU A 1 120 ? -4.883 7.471 5.341 1.00 98.31 120 LEU A CA 1
ATOM 1003 C C . LEU A 1 120 ? -5.548 7.192 6.689 1.00 98.31 120 LEU A C 1
ATOM 1005 O O . LEU A 1 120 ? -6.763 7.316 6.815 1.00 98.31 120 LEU A O 1
ATOM 1009 N N . GLN A 1 121 ? -4.756 6.894 7.719 1.00 98.19 121 GLN A N 1
ATOM 1010 C CA . GLN A 1 121 ? -5.237 6.811 9.095 1.00 98.19 121 GLN A CA 1
ATOM 1011 C C . GLN A 1 121 ? -5.983 8.089 9.500 1.00 98.19 121 GLN A C 1
ATOM 1013 O O . GLN A 1 121 ? -7.076 8.029 10.062 1.00 98.19 121 GLN A O 1
ATOM 1018 N N . SER A 1 122 ? -5.381 9.249 9.243 1.00 98.38 122 SER A N 1
ATOM 1019 C CA . S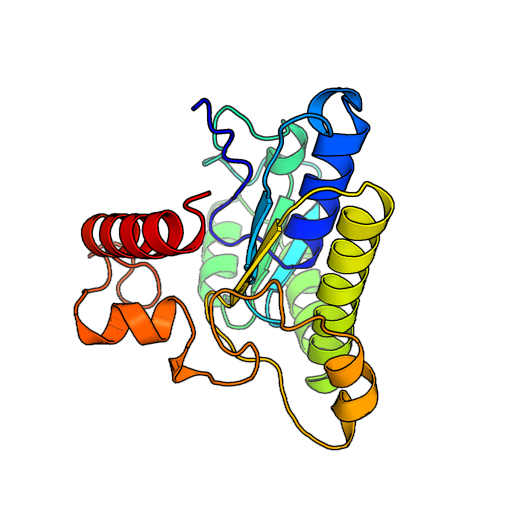ER A 1 122 ? -5.932 10.544 9.646 1.00 98.38 122 SER A CA 1
ATOM 1020 C C . SER A 1 122 ? -7.198 10.875 8.862 1.00 98.38 122 SER A C 1
ATOM 1022 O O . SER A 1 122 ? -8.164 11.363 9.444 1.00 98.38 122 SER A O 1
ATOM 1024 N N . TYR A 1 123 ? -7.220 10.540 7.571 1.00 98.31 123 TYR A N 1
ATOM 1025 C CA . TYR A 1 123 ? -8.395 10.654 6.712 1.00 98.31 123 TYR A CA 1
ATOM 1026 C C . TYR A 1 123 ? -9.569 9.795 7.210 1.00 98.31 123 TYR A C 1
ATOM 1028 O O . TYR A 1 123 ? -10.676 10.296 7.383 1.00 98.31 123 TYR A O 1
ATOM 1036 N N . LEU A 1 124 ? -9.341 8.514 7.517 1.00 98.06 124 LEU A N 1
ATOM 1037 C CA . LEU A 1 124 ? -10.405 7.629 8.008 1.00 98.06 124 LEU A CA 1
ATOM 1038 C C . LEU A 1 124 ? -10.931 8.084 9.378 1.00 98.06 124 LEU A C 1
ATOM 1040 O O . LEU A 1 124 ? -12.141 8.101 9.608 1.00 98.06 124 LEU A O 1
ATOM 1044 N N . LYS A 1 125 ? -10.035 8.530 10.269 1.00 97.56 125 LYS A N 1
ATOM 1045 C CA . LYS A 1 125 ? -10.407 9.081 11.580 1.00 97.56 125 LYS A CA 1
ATOM 1046 C C . LYS A 1 125 ? -11.231 10.360 11.477 1.00 97.56 125 LYS A C 1
ATOM 1048 O O . LYS A 1 125 ? -12.197 10.499 12.226 1.00 97.56 125 LYS A O 1
ATOM 1053 N N . SER A 1 126 ? -10.876 11.283 10.582 1.00 97.44 126 SER A N 1
ATOM 1054 C CA . SER A 1 126 ? -11.610 12.547 10.429 1.00 97.44 126 SER A CA 1
ATOM 1055 C C . SER A 1 126 ? -13.047 12.317 9.954 1.00 97.44 126 SER A C 1
ATOM 1057 O O . SER A 1 126 ? -13.957 13.025 10.382 1.00 97.44 126 SER A O 1
ATOM 1059 N N . LEU A 1 127 ? -13.263 11.267 9.159 1.00 97.00 127 LEU A N 1
ATOM 1060 C CA . LEU A 1 127 ? -14.576 10.829 8.689 1.00 97.00 127 LEU A CA 1
ATOM 1061 C C . LEU A 1 127 ? -15.284 9.852 9.641 1.00 97.00 127 LEU A C 1
ATOM 1063 O O . LEU A 1 127 ? -16.409 9.443 9.363 1.00 97.00 127 LEU A O 1
ATOM 1067 N N . ARG A 1 128 ? -14.650 9.485 10.765 1.00 96.25 128 ARG A N 1
ATOM 1068 C CA . ARG A 1 128 ? -15.139 8.485 11.735 1.00 96.25 128 ARG A CA 1
ATOM 1069 C C . ARG A 1 128 ? -15.455 7.125 11.098 1.00 96.25 128 ARG A C 1
ATOM 1071 O O . ARG A 1 128 ? -16.362 6.426 11.544 1.00 96.25 128 ARG A O 1
ATOM 1078 N N . ILE A 1 129 ? -14.703 6.748 10.070 1.00 96.56 129 ILE A N 1
ATOM 1079 C CA . ILE A 1 129 ? -14.832 5.446 9.415 1.00 96.56 129 ILE A CA 1
ATOM 1080 C C . ILE A 1 129 ? -14.051 4.426 10.251 1.00 96.56 129 ILE A C 1
ATOM 1082 O O . ILE A 1 129 ? -12.859 4.641 10.474 1.00 96.56 129 ILE A O 1
ATOM 1086 N N . PRO A 1 130 ? -14.665 3.332 10.731 1.00 95.12 130 PRO A N 1
ATOM 1087 C CA . PRO A 1 130 ? -13.933 2.268 11.405 1.00 95.12 130 PRO A CA 1
ATOM 1088 C C . PRO A 1 130 ? -13.056 1.502 10.406 1.00 95.12 130 PRO A C 1
ATOM 1090 O O . PRO A 1 130 ? -13.452 1.254 9.264 1.00 95.12 130 PRO A O 1
ATOM 1093 N N . TYR A 1 131 ? -11.849 1.129 10.833 1.00 96.25 131 TYR A N 1
ATOM 1094 C CA . TYR A 1 131 ? -10.888 0.464 9.961 1.00 96.25 131 TYR A CA 1
ATOM 1095 C C . TYR A 1 131 ? -9.974 -0.514 10.701 1.00 96.25 131 TYR A C 1
ATOM 1097 O O . TYR A 1 131 ? -9.787 -0.422 11.915 1.00 96.25 131 TYR A O 1
ATOM 1105 N N . LEU A 1 132 ? -9.377 -1.429 9.940 1.00 96.38 132 LEU A N 1
ATOM 1106 C CA . LEU A 1 132 ? -8.351 -2.363 10.385 1.00 96.38 132 LEU A CA 1
ATOM 1107 C C . LEU A 1 132 ? -7.205 -2.408 9.374 1.00 96.38 132 LEU A C 1
ATOM 1109 O O . LEU A 1 132 ? -7.396 -2.715 8.196 1.00 96.38 132 LEU A O 1
ATOM 1113 N N . PHE A 1 133 ? -5.999 -2.128 9.847 1.00 96.88 133 PHE A N 1
ATOM 1114 C CA . PHE A 1 133 ? -4.770 -2.228 9.074 1.00 96.88 133 PHE A CA 1
ATOM 1115 C C . PHE A 1 133 ? -4.027 -3.521 9.391 1.00 96.88 133 PHE A C 1
ATOM 1117 O O . PHE A 1 133 ? -4.039 -4.035 10.509 1.00 96.88 133 PHE A O 1
ATOM 1124 N N . PHE A 1 134 ? -3.320 -4.036 8.400 1.00 95.56 134 PHE A N 1
ATOM 1125 C CA . PHE A 1 134 ? -2.274 -5.025 8.587 1.00 95.56 134 PHE A CA 1
ATOM 1126 C C . PHE A 1 134 ? -1.195 -4.802 7.535 1.00 95.56 134 PHE A C 1
ATOM 1128 O O . PHE A 1 134 ? -1.436 -4.213 6.483 1.00 95.56 134 PHE A O 1
ATOM 1135 N 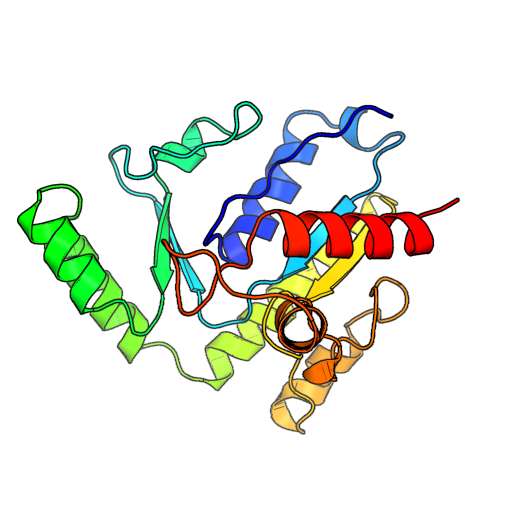N . HIS A 1 135 ? 0.014 -5.269 7.806 1.00 92.88 135 HIS A N 1
ATOM 1136 C CA . HIS A 1 135 ? 1.057 -5.344 6.791 1.00 92.88 135 HIS A CA 1
ATOM 1137 C C . HIS A 1 135 ? 0.999 -6.664 6.036 1.00 92.88 135 HIS A C 1
ATOM 1139 O O . HIS A 1 135 ? 0.904 -7.750 6.613 1.00 92.88 135 HIS A O 1
ATOM 1145 N N . THR A 1 136 ? 1.069 -6.558 4.718 1.00 90.62 136 THR A N 1
ATOM 1146 C CA . THR A 1 136 ? 1.060 -7.715 3.837 1.00 90.62 136 THR A CA 1
ATOM 1147 C C . THR A 1 136 ? 2.415 -8.415 3.878 1.00 90.62 136 THR A C 1
ATOM 1149 O O . THR A 1 136 ? 2.462 -9.634 3.987 1.00 90.62 136 THR A O 1
ATOM 1152 N N . SER A 1 137 ? 3.514 -7.655 3.826 1.00 86.56 137 SER A N 1
ATOM 1153 C CA . SER A 1 137 ? 4.846 -8.219 3.558 1.00 86.56 137 SER A CA 1
ATOM 1154 C C . SER A 1 137 ? 6.018 -7.620 4.330 1.00 86.56 137 SER A C 1
ATOM 1156 O O . SER A 1 137 ? 7.122 -8.121 4.163 1.00 86.56 137 SER A O 1
ATOM 1158 N N . SER A 1 138 ? 5.857 -6.502 5.043 1.00 86.69 138 SER A N 1
ATOM 1159 C CA . SER A 1 138 ? 6.982 -5.858 5.738 1.00 86.69 138 SER A CA 1
ATOM 1160 C C . SER A 1 138 ? 6.514 -5.072 6.955 1.00 86.69 138 SER A C 1
ATOM 1162 O O . SER A 1 138 ? 5.634 -4.214 6.825 1.00 86.69 138 SER A O 1
ATOM 1164 N N . ALA A 1 139 ? 7.156 -5.320 8.093 1.00 92.56 139 ALA A N 1
ATOM 1165 C CA . ALA A 1 139 ? 6.988 -4.562 9.322 1.00 92.56 139 ALA A CA 1
ATOM 1166 C C . ALA A 1 139 ? 7.541 -3.148 9.218 1.00 92.56 139 ALA A C 1
ATOM 1168 O O . ALA A 1 139 ? 8.533 -2.879 8.544 1.00 92.56 139 ALA A O 1
ATOM 1169 N N . LEU A 1 140 ? 6.890 -2.233 9.929 1.00 92.75 140 LEU A N 1
ATOM 1170 C CA . LEU A 1 140 ? 7.358 -0.871 10.109 1.00 92.75 140 LEU A CA 1
ATOM 1171 C C . LEU A 1 140 ? 8.668 -0.866 10.891 1.00 92.75 140 LEU A C 1
ATOM 1173 O O . LEU A 1 140 ? 8.801 -1.529 11.921 1.00 92.75 140 LEU A O 1
ATOM 1177 N N . LEU A 1 141 ? 9.622 -0.069 10.414 1.00 89.81 141 LEU A N 1
ATOM 1178 C CA . LEU A 1 141 ? 10.913 0.059 11.073 1.00 89.81 141 LEU A CA 1
ATOM 1179 C C . LEU A 1 141 ? 10.798 0.796 12.407 1.00 89.81 141 LEU A C 1
ATOM 1181 O O . LEU A 1 141 ? 10.159 1.843 12.520 1.00 89.81 141 LEU A O 1
ATOM 1185 N N . VAL A 1 142 ? 11.504 0.270 13.404 1.00 81.38 142 VAL A N 1
ATOM 1186 C CA . VAL A 1 142 ? 11.667 0.889 14.721 1.00 81.38 142 VAL A CA 1
ATOM 1187 C C . VAL A 1 142 ? 13.147 1.201 14.906 1.00 81.38 142 VAL A C 1
ATOM 1189 O O . VAL A 1 142 ? 13.889 0.459 15.540 1.00 81.38 142 VAL A O 1
ATOM 1192 N N . SER A 1 143 ? 13.599 2.287 14.286 1.00 86.94 143 SER A N 1
ATOM 1193 C CA . SER A 1 143 ? 14.920 2.869 14.537 1.00 86.94 143 SER A CA 1
ATOM 1194 C C . SER A 1 143 ? 14.764 4.329 14.958 1.00 86.94 143 SER A C 1
ATOM 1196 O O . SER A 1 143 ? 13.697 4.924 14.775 1.00 86.94 143 SER A O 1
ATOM 1198 N N . ASN A 1 144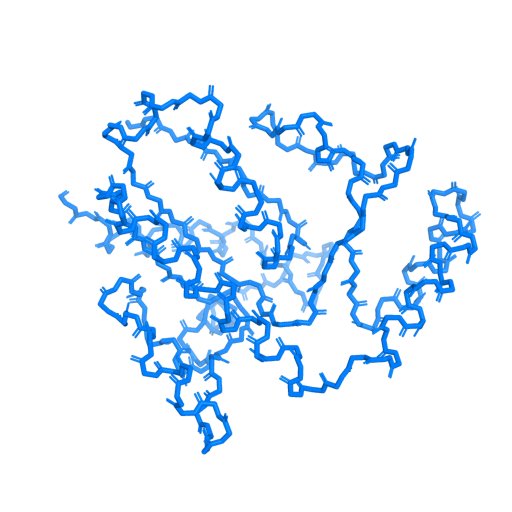 ? 15.827 4.921 15.509 1.00 88.12 144 ASN A N 1
ATOM 1199 C CA . ASN A 1 144 ? 15.824 6.328 15.924 1.00 88.12 144 ASN A CA 1
ATOM 1200 C C . ASN A 1 144 ? 15.419 7.275 14.782 1.00 88.12 144 ASN A C 1
ATOM 1202 O O . ASN A 1 144 ? 14.741 8.268 15.027 1.00 88.12 144 ASN A O 1
ATOM 1206 N N . GLU A 1 145 ? 15.769 6.934 13.540 1.00 89.75 145 GLU A N 1
ATOM 1207 C CA . GLU A 1 145 ? 15.430 7.711 12.341 1.00 89.75 145 GLU A CA 1
ATOM 1208 C C . GLU A 1 145 ? 13.916 7.784 12.088 1.00 89.75 145 GLU A C 1
ATOM 1210 O O . GLU A 1 145 ? 13.416 8.800 11.610 1.00 89.75 145 GLU A O 1
ATOM 1215 N N . TYR A 1 146 ? 13.175 6.727 12.437 1.00 92.12 146 TYR A N 1
ATOM 1216 C CA . TYR A 1 146 ? 11.736 6.617 12.174 1.00 92.12 146 TYR A CA 1
ATOM 1217 C C . TYR A 1 146 ? 10.874 6.808 13.421 1.00 92.12 146 TYR A C 1
ATOM 1219 O O . TYR A 1 146 ? 9.652 6.701 13.350 1.00 92.12 146 TYR A O 1
ATOM 1227 N N . PHE A 1 147 ? 11.477 7.097 14.574 1.00 91.25 147 PHE A N 1
ATOM 1228 C CA . PHE A 1 147 ? 10.780 7.119 15.859 1.00 91.25 147 PHE A CA 1
ATOM 1229 C C . PHE A 1 147 ? 9.646 8.153 15.933 1.00 91.25 147 PHE A C 1
ATOM 1231 O O . PHE A 1 147 ? 8.590 7.895 16.511 1.00 91.25 147 PHE A O 1
ATOM 1238 N N . SER A 1 148 ? 9.837 9.330 15.332 1.00 92.06 148 SER A N 1
ATOM 1239 C CA . SER A 1 148 ? 8.796 10.364 15.258 1.00 92.06 148 SER A CA 1
ATOM 1240 C C . SER A 1 148 ? 7.615 9.934 14.386 1.00 92.06 148 SER A C 1
ATOM 1242 O O . SER A 1 148 ? 6.472 10.274 14.688 1.00 92.06 148 SER A O 1
ATOM 1244 N N . PHE A 1 149 ? 7.871 9.163 13.329 1.00 93.44 149 PHE A N 1
ATOM 1245 C CA . PHE A 1 149 ? 6.844 8.622 12.446 1.00 93.44 149 PHE A CA 1
ATOM 1246 C C . PHE A 1 149 ? 6.108 7.446 13.090 1.00 93.44 149 PHE A C 1
ATOM 1248 O O . PHE A 1 149 ? 4.880 7.408 13.084 1.00 93.44 149 PHE A O 1
ATOM 1255 N N . SER A 1 150 ? 6.836 6.516 13.713 1.00 92.69 150 SER A N 1
ATOM 1256 C CA . SER A 1 150 ? 6.248 5.334 14.349 1.00 92.69 150 SER A CA 1
ATOM 1257 C C . SER A 1 150 ? 5.302 5.701 15.495 1.00 92.69 150 SER A C 1
ATOM 1259 O O . SER A 1 150 ? 4.252 5.077 15.637 1.00 92.69 150 SER A O 1
ATOM 1261 N N . LYS A 1 151 ? 5.597 6.769 16.248 1.00 93.75 151 LYS A N 1
ATOM 1262 C CA . LYS A 1 151 ? 4.711 7.315 17.293 1.00 93.75 151 LYS A CA 1
ATOM 1263 C C . LYS A 1 151 ? 3.368 7.846 16.788 1.00 93.75 151 LYS A C 1
ATOM 1265 O O . LYS A 1 151 ? 2.437 7.957 17.579 1.00 93.75 151 LYS A O 1
ATOM 1270 N N . GLN A 1 152 ? 3.263 8.196 15.508 1.00 95.50 152 GLN A N 1
ATOM 1271 C CA . GLN A 1 152 ? 2.019 8.696 14.914 1.00 95.50 152 GLN A CA 1
ATOM 1272 C C . GLN A 1 152 ? 1.092 7.559 14.458 1.00 95.50 152 GLN A C 1
ATOM 1274 O O . GLN A 1 152 ? -0.091 7.790 14.184 1.00 95.50 152 GLN A O 1
ATOM 1279 N N . ILE A 1 153 ? 1.605 6.327 14.391 1.00 96.19 153 ILE A N 1
ATOM 1280 C CA . ILE A 1 153 ? 0.818 5.147 14.045 1.00 96.19 153 ILE A CA 1
ATOM 1281 C C . ILE A 1 153 ? -0.087 4.776 15.217 1.00 96.19 153 ILE A C 1
ATOM 1283 O O . ILE A 1 153 ? 0.367 4.487 16.323 1.00 96.19 153 ILE A O 1
ATOM 1287 N N . ASP A 1 154 ? -1.390 4.731 14.965 1.00 95.94 154 ASP A N 1
ATOM 1288 C CA . ASP A 1 154 ? -2.370 4.280 15.940 1.00 95.94 154 ASP A CA 1
ATOM 1289 C C . ASP A 1 154 ? -2.506 2.765 15.889 1.00 95.94 154 ASP A C 1
ATOM 1291 O O . ASP A 1 154 ? -3.323 2.203 15.157 1.00 95.94 154 ASP A O 1
ATOM 1295 N N . ILE A 1 155 ? -1.685 2.107 16.698 1.00 95.38 155 ILE A N 1
ATOM 1296 C CA . ILE A 1 155 ? -1.568 0.650 16.741 1.00 95.38 155 ILE A CA 1
ATOM 1297 C C . ILE A 1 155 ? -2.859 -0.070 17.160 1.00 95.38 155 ILE A C 1
ATOM 1299 O O . ILE A 1 155 ? -2.970 -1.272 16.951 1.00 95.38 155 ILE A O 1
ATOM 1303 N N . ARG A 1 156 ? -3.849 0.635 17.729 1.00 94.69 156 ARG A N 1
ATOM 1304 C CA . ARG A 1 156 ? -5.127 0.034 18.159 1.00 94.69 156 ARG A CA 1
ATOM 1305 C C . ARG A 1 156 ? -5.952 -0.486 16.986 1.00 94.69 156 ARG A C 1
ATOM 1307 O O . ARG A 1 156 ? -6.742 -1.405 17.160 1.00 94.69 156 ARG A O 1
ATOM 1314 N N . PHE A 1 157 ? -5.751 0.093 15.805 1.00 95.19 157 PHE A N 1
ATOM 1315 C CA . PHE A 1 157 ? -6.450 -0.275 14.576 1.00 95.19 157 PHE A CA 1
ATOM 1316 C C . PHE A 1 157 ? -5.622 -1.211 13.693 1.00 95.19 157 PHE A C 1
ATOM 1318 O O . PHE A 1 157 ? -5.811 -1.241 12.481 1.00 95.19 157 PHE A O 1
ATOM 1325 N N . TRP A 1 158 ? -4.686 -1.960 14.281 1.00 95.38 158 TRP A N 1
ATOM 1326 C CA . TRP A 1 158 ? -3.896 -2.958 13.570 1.00 95.38 158 TRP A CA 1
ATOM 1327 C C . TRP A 1 158 ? -4.275 -4.375 13.998 1.00 95.38 158 TRP A C 1
ATOM 1329 O O . TRP A 1 158 ? -4.531 -4.642 15.172 1.00 95.38 158 TRP A O 1
ATOM 1339 N N . MET A 1 159 ? -4.307 -5.294 13.030 1.00 93.50 159 MET A N 1
ATOM 1340 C CA . MET A 1 159 ? -4.612 -6.712 13.250 1.00 93.50 159 MET A CA 1
ATOM 1341 C C . MET A 1 159 ? -3.674 -7.325 14.297 1.00 93.50 159 MET A C 1
ATOM 1343 O O . MET A 1 159 ? -4.135 -7.941 15.261 1.00 93.50 159 MET A O 1
ATOM 1347 N N . ASN A 1 160 ? -2.376 -7.090 14.100 1.00 91.25 160 ASN A N 1
ATOM 1348 C CA . ASN A 1 160 ? -1.256 -7.533 14.924 1.00 91.25 160 ASN A CA 1
ATOM 1349 C C . ASN A 1 160 ? -0.272 -6.365 15.115 1.00 91.25 160 ASN A C 1
ATOM 1351 O O . ASN A 1 160 ? -0.573 -5.232 14.732 1.00 91.25 160 ASN A O 1
ATOM 1355 N N . SER A 1 161 ? 0.918 -6.611 15.672 1.00 93.19 161 SER A N 1
ATOM 1356 C CA . SER A 1 161 ? 1.910 -5.547 15.796 1.00 93.19 161 SER A CA 1
ATOM 1357 C C . SER A 1 161 ? 2.376 -5.079 14.411 1.00 93.19 161 SER A C 1
ATOM 1359 O O . SER A 1 161 ? 2.891 -5.893 13.641 1.00 93.19 161 SER A O 1
ATOM 1361 N N . PRO A 1 162 ? 2.296 -3.772 14.092 1.00 94.31 162 PRO A N 1
ATOM 1362 C CA . PRO A 1 162 ? 2.866 -3.251 12.851 1.00 94.31 162 PRO A CA 1
ATOM 1363 C C . PRO A 1 162 ? 4.397 -3.304 12.831 1.00 94.31 162 PRO A C 1
ATOM 1365 O O . PRO A 1 162 ? 4.997 -3.036 11.799 1.00 94.31 162 PRO A O 1
ATOM 1368 N N . PHE A 1 163 ? 5.038 -3.607 13.962 1.00 94.50 163 PHE A N 1
ATOM 1369 C CA . PHE A 1 163 ? 6.488 -3.532 14.144 1.00 94.50 163 PHE A CA 1
ATOM 1370 C C . PHE A 1 163 ? 7.174 -4.905 14.178 1.00 94.50 163 PHE A C 1
ATOM 1372 O O . PHE A 1 163 ? 8.385 -4.975 14.370 1.00 94.50 163 PHE A O 1
ATOM 1379 N N . LYS A 1 164 ? 6.422 -6.002 14.026 1.00 93.75 164 LYS A N 1
ATOM 1380 C CA . LYS A 1 164 ? 6.958 -7.370 14.061 1.00 93.75 164 LYS A CA 1
ATOM 1381 C C . LYS A 1 164 ? 6.779 -8.048 12.715 1.00 93.75 164 LYS A C 1
ATOM 1383 O O . LYS A 1 164 ? 5.657 -8.276 12.288 1.00 93.75 164 LYS A O 1
ATOM 1388 N N . GLU A 1 165 ? 7.876 -8.414 12.065 1.00 90.88 165 GLU A N 1
ATOM 1389 C CA . GLU A 1 165 ? 7.830 -9.046 10.739 1.00 90.88 165 GLU A CA 1
ATOM 1390 C C . GLU A 1 165 ? 6.989 -10.335 10.737 1.00 90.88 165 GLU A C 1
ATOM 1392 O O . GLU A 1 165 ? 6.166 -10.541 9.843 1.00 90.88 165 GLU A O 1
ATOM 1397 N N . ASP A 1 166 ? 7.116 -11.142 11.796 1.00 92.69 166 ASP A N 1
ATOM 1398 C CA . ASP A 1 166 ? 6.383 -12.402 11.992 1.00 92.69 166 ASP A CA 1
ATOM 1399 C C . ASP A 1 166 ? 4.859 -12.243 12.097 1.00 92.69 166 ASP A C 1
ATOM 1401 O O . ASP A 1 166 ? 4.124 -13.222 11.942 1.00 92.69 166 ASP A O 1
ATOM 1405 N N . ASP A 1 167 ? 4.389 -11.019 12.339 1.00 91.94 167 ASP A N 1
ATOM 1406 C CA . ASP A 1 167 ? 2.974 -10.673 12.432 1.00 91.94 167 ASP A CA 1
ATOM 1407 C C . ASP A 1 167 ? 2.370 -10.304 11.062 1.00 91.94 167 ASP A C 1
ATOM 1409 O O . ASP A 1 167 ? 1.189 -9.943 10.987 1.00 91.94 167 ASP A O 1
ATOM 1413 N N . SER A 1 168 ? 3.165 -10.329 9.984 1.00 92.00 168 SER A N 1
ATOM 1414 C CA . SER A 1 168 ? 2.704 -10.010 8.628 1.00 92.00 168 SER A CA 1
ATOM 1415 C C . SER A 1 168 ? 1.906 -11.134 7.998 1.00 92.00 168 SER A C 1
ATOM 1417 O O . SER A 1 168 ? 2.110 -12.308 8.298 1.00 92.00 168 SER A O 1
ATOM 1419 N N . PHE A 1 169 ? 0.997 -10.773 7.088 1.00 92.88 169 PHE A N 1
ATOM 1420 C CA . PHE A 1 169 ? 0.227 -11.740 6.302 1.00 92.88 169 PHE A CA 1
ATOM 1421 C C . PHE A 1 169 ? 1.143 -12.798 5.677 1.00 92.88 169 PHE A C 1
ATOM 1423 O O . PHE A 1 169 ? 0.901 -13.991 5.856 1.00 92.88 169 PHE A O 1
ATOM 1430 N N . CYS A 1 170 ? 2.224 -12.372 5.012 1.00 91.25 170 CYS A N 1
ATOM 1431 C CA . CYS A 1 170 ? 3.162 -13.300 4.396 1.00 91.25 170 CYS A CA 1
ATOM 1432 C C . CYS A 1 170 ? 3.795 -14.231 5.432 1.00 91.25 170 CYS A C 1
ATOM 1434 O O . CYS A 1 170 ? 3.740 -15.443 5.251 1.00 91.25 170 CYS A O 1
ATOM 1436 N N . LYS A 1 171 ? 4.321 -13.710 6.548 1.00 92.44 171 LYS A N 1
ATOM 1437 C CA . LYS A 1 171 ? 4.959 -14.550 7.577 1.00 92.44 171 LYS A CA 1
ATOM 1438 C C . LYS A 1 171 ? 3.999 -15.474 8.312 1.00 92.44 171 LYS A C 1
ATOM 1440 O O . LYS A 1 171 ? 4.386 -16.573 8.705 1.00 92.44 171 LYS A O 1
ATOM 1445 N N . ILE A 1 172 ? 2.746 -15.070 8.479 1.00 92.81 172 ILE A N 1
ATOM 1446 C CA . ILE A 1 172 ? 1.714 -15.916 9.080 1.00 92.81 172 ILE A CA 1
ATOM 1447 C C . ILE A 1 172 ? 1.366 -17.072 8.142 1.00 92.81 172 ILE A C 1
ATOM 1449 O O . ILE A 1 172 ? 1.283 -18.216 8.594 1.00 92.81 172 ILE A O 1
ATOM 1453 N N . LEU A 1 173 ? 1.190 -16.797 6.848 1.00 93.25 173 LEU A N 1
ATOM 1454 C CA . LEU A 1 173 ? 0.823 -17.827 5.881 1.00 93.25 173 LEU A CA 1
ATOM 1455 C C . LEU A 1 173 ? 1.990 -18.747 5.501 1.00 93.25 173 LEU A C 1
ATOM 1457 O O . LEU A 1 173 ? 1.755 -19.943 5.343 1.00 93.25 173 LEU A O 1
ATOM 1461 N N . GLU A 1 174 ? 3.232 -18.249 5.449 1.00 91.69 174 GLU A N 1
ATOM 1462 C CA . GLU A 1 174 ? 4.448 -19.045 5.174 1.00 91.69 174 GLU A CA 1
ATOM 1463 C C . GLU A 1 174 ? 4.570 -20.284 6.080 1.00 91.69 174 GLU A C 1
ATOM 1465 O O . GLU A 1 174 ? 5.168 -21.282 5.685 1.00 91.69 174 GLU A O 1
ATOM 1470 N N . LYS A 1 175 ? 3.982 -20.253 7.283 1.00 90.25 175 LYS A N 1
ATOM 1471 C CA . LYS A 1 175 ? 4.044 -21.356 8.255 1.00 90.25 175 LYS A CA 1
ATOM 1472 C C . LYS A 1 175 ? 3.249 -22.592 7.835 1.00 90.25 175 LYS A C 1
ATOM 1474 O O . LYS A 1 175 ? 3.609 -23.693 8.237 1.00 90.25 175 LYS A O 1
ATOM 1479 N N . ASN A 1 176 ? 2.160 -22.418 7.083 1.00 93.38 176 ASN A N 1
ATOM 1480 C CA . ASN A 1 176 ? 1.186 -23.490 6.830 1.00 93.38 176 ASN A CA 1
ATOM 1481 C C . ASN A 1 176 ? 0.711 -23.582 5.375 1.00 93.38 176 ASN A C 1
ATOM 1483 O O . ASN A 1 176 ? 0.068 -24.564 5.011 1.00 93.38 176 ASN A O 1
ATOM 1487 N N . PHE A 1 177 ? 1.009 -22.584 4.544 1.00 93.81 177 PHE A N 1
ATOM 1488 C CA . PHE A 1 177 ? 0.497 -22.481 3.182 1.00 93.81 177 PHE A CA 1
ATOM 1489 C C . PHE A 1 177 ? 1.633 -22.358 2.180 1.00 93.81 177 PHE A C 1
ATOM 1491 O O . PHE A 1 177 ? 2.689 -21.789 2.458 1.00 93.81 177 PHE A O 1
ATOM 1498 N N . LYS A 1 178 ? 1.399 -22.899 0.986 1.00 89.81 178 LYS A N 1
ATOM 1499 C CA . LYS A 1 178 ? 2.355 -22.835 -0.117 1.00 89.81 178 LYS A CA 1
ATOM 1500 C C . LYS A 1 178 ? 2.002 -21.706 -1.070 1.00 89.81 178 LYS A C 1
ATOM 1502 O O . LYS A 1 178 ? 0.847 -21.298 -1.209 1.00 89.81 178 LYS A O 1
ATOM 1507 N N . TYR A 1 179 ? 3.026 -21.238 -1.767 1.00 87.81 179 TYR A N 1
ATOM 1508 C CA . TYR A 1 179 ? 2.848 -20.346 -2.895 1.00 87.81 179 TYR A CA 1
ATOM 1509 C C . TYR A 1 179 ? 2.128 -21.046 -4.051 1.00 87.81 179 TYR A C 1
ATOM 1511 O O . TYR A 1 179 ? 2.282 -22.250 -4.274 1.00 87.81 179 TYR A O 1
ATOM 1519 N N . ALA A 1 180 ? 1.328 -20.282 -4.791 1.00 84.25 180 ALA A N 1
ATOM 1520 C CA . ALA A 1 180 ? 0.627 -20.769 -5.962 1.00 84.25 180 ALA A CA 1
ATOM 1521 C C . ALA A 1 180 ? 1.644 -21.220 -7.030 1.00 84.25 180 ALA A C 1
ATOM 1523 O O . ALA A 1 180 ? 2.645 -20.534 -7.248 1.00 84.25 180 ALA A O 1
ATOM 1524 N N . PRO A 1 181 ? 1.385 -22.301 -7.791 1.00 79.62 181 PRO A N 1
ATOM 1525 C CA . PRO A 1 181 ? 2.326 -22.795 -8.805 1.00 79.62 181 PRO A CA 1
ATOM 1526 C C . PRO A 1 181 ? 2.725 -21.750 -9.860 1.00 79.62 181 PRO A C 1
ATOM 1528 O O . PRO A 1 181 ? 3.829 -21.785 -10.394 1.00 79.62 181 PRO A O 1
ATOM 1531 N N . LYS A 1 182 ? 1.829 -20.797 -10.150 1.00 72.81 182 LYS A N 1
ATOM 1532 C CA . LYS A 1 182 ? 2.057 -19.698 -11.105 1.00 72.81 182 LYS A CA 1
ATOM 1533 C C . LYS A 1 182 ? 2.817 -18.503 -10.511 1.00 72.81 182 LYS A C 1
ATOM 1535 O O . LYS A 1 182 ? 3.148 -17.575 -11.241 1.00 72.81 182 LYS A O 1
ATOM 1540 N N . SER A 1 183 ? 3.079 -18.502 -9.207 1.00 69.06 183 SER A N 1
ATOM 1541 C CA . SER A 1 183 ? 3.768 -17.433 -8.486 1.00 69.06 183 SER A CA 1
ATOM 1542 C C . SER A 1 183 ? 4.522 -18.035 -7.303 1.00 69.06 183 SER A C 1
ATOM 1544 O O . SER A 1 183 ? 4.129 -17.932 -6.149 1.00 69.06 183 SER A O 1
ATOM 1546 N N . ILE A 1 184 ? 5.634 -18.693 -7.624 1.00 62.31 184 ILE A N 1
ATOM 1547 C CA . ILE A 1 184 ? 6.394 -19.550 -6.702 1.00 62.31 184 ILE A CA 1
ATOM 1548 C C . ILE A 1 184 ? 7.046 -18.753 -5.556 1.00 62.31 184 ILE A C 1
ATOM 1550 O O . ILE A 1 184 ? 7.528 -19.342 -4.595 1.00 62.31 184 ILE A O 1
ATOM 1554 N N . THR A 1 185 ? 7.083 -17.422 -5.641 1.00 66.44 185 THR A N 1
ATOM 1555 C CA . THR A 1 185 ? 7.912 -16.596 -4.757 1.00 66.44 185 THR A CA 1
ATOM 1556 C C . THR A 1 185 ? 7.150 -15.592 -3.904 1.00 66.44 185 THR A C 1
ATOM 1558 O O . THR A 1 185 ? 7.768 -15.002 -3.021 1.00 66.44 185 THR A O 1
ATOM 1561 N N . ASN A 1 186 ? 5.864 -15.326 -4.161 1.00 70.75 186 ASN A N 1
ATOM 1562 C CA . ASN A 1 186 ? 5.210 -14.175 -3.525 1.00 70.75 186 ASN A CA 1
ATOM 1563 C C . ASN A 1 186 ? 3.673 -14.160 -3.474 1.00 70.75 186 ASN A C 1
ATOM 1565 O O . ASN A 1 186 ? 3.128 -13.247 -2.850 1.00 70.75 186 ASN A O 1
ATOM 1569 N N . HIS A 1 187 ? 2.960 -15.115 -4.079 1.00 82.19 187 HIS A N 1
ATOM 1570 C CA . HIS A 1 187 ? 1.500 -15.197 -3.956 1.00 82.19 187 HIS A CA 1
ATOM 1571 C C . HIS A 1 187 ? 1.081 -16.569 -3.442 1.00 82.19 187 HIS A C 1
ATOM 1573 O O . HIS A 1 187 ? 1.397 -17.590 -4.049 1.00 82.19 187 HIS A O 1
ATOM 1579 N N . PHE A 1 188 ? 0.380 -16.592 -2.309 1.00 88.19 188 PHE A N 1
ATOM 1580 C CA . PHE A 1 188 ? -0.167 -17.822 -1.743 1.00 88.19 188 PHE A CA 1
ATOM 1581 C C . PHE A 1 188 ? -1.264 -18.400 -2.632 1.00 88.19 188 PHE A C 1
ATOM 1583 O O . PHE A 1 188 ? -1.874 -17.696 -3.439 1.00 88.19 188 PHE A O 1
ATOM 1590 N N . GLY A 1 189 ? -1.500 -19.702 -2.485 1.00 88.81 189 GLY A N 1
ATOM 1591 C CA . GLY A 1 189 ? -2.703 -20.323 -3.016 1.00 88.81 189 GLY A CA 1
ATOM 1592 C C . GLY A 1 189 ? -3.977 -19.710 -2.425 1.00 88.81 189 GLY A C 1
ATOM 1593 O O . GLY A 1 189 ? -3.963 -19.012 -1.406 1.00 88.81 189 GLY A O 1
ATOM 1594 N N . GLU A 1 190 ? -5.096 -19.989 -3.090 1.00 88.75 190 GLU A N 1
ATOM 1595 C CA . GLU A 1 190 ? -6.436 -19.584 -2.650 1.00 88.75 190 GLU A CA 1
ATOM 1596 C C . GLU A 1 190 ? -6.733 -20.051 -1.213 1.00 88.75 190 GLU A C 1
ATOM 1598 O O . GLU A 1 190 ? -7.331 -19.325 -0.426 1.00 88.75 190 GLU A O 1
ATOM 1603 N N . ASP A 1 191 ? -6.237 -21.228 -0.836 1.00 92.75 191 ASP A N 1
ATOM 1604 C CA . ASP A 1 191 ? -6.321 -21.782 0.514 1.00 92.75 191 ASP A CA 1
ATOM 1605 C C . ASP A 1 191 ? -5.699 -20.862 1.579 1.00 92.75 191 ASP A C 1
ATOM 1607 O O . ASP A 1 191 ? -6.309 -20.622 2.625 1.00 92.75 191 ASP A O 1
ATOM 1611 N N . GLY A 1 192 ? -4.528 -20.287 1.298 1.00 92.56 192 GLY A N 1
ATOM 1612 C CA . GLY A 1 192 ? -3.880 -19.310 2.172 1.00 92.56 192 GLY A CA 1
ATOM 1613 C C . GLY A 1 192 ? -4.688 -18.019 2.297 1.00 92.56 192 GLY A C 1
ATOM 1614 O O . GLY A 1 192 ? -4.880 -17.503 3.401 1.00 92.56 192 GLY A O 1
ATOM 1615 N N . HIS A 1 193 ? -5.233 -17.522 1.184 1.00 90.25 193 HIS A N 1
ATOM 1616 C CA . HIS A 1 193 ? -6.101 -16.343 1.188 1.00 90.25 193 HIS A CA 1
ATOM 1617 C C . HIS A 1 193 ? -7.396 -16.576 1.984 1.00 90.25 193 HIS A C 1
ATOM 1619 O O . HIS A 1 193 ? -7.775 -15.730 2.797 1.00 90.25 193 HIS A O 1
ATOM 1625 N N . GLN A 1 194 ? -8.030 -17.740 1.834 1.00 92.69 194 GLN A N 1
ATOM 1626 C CA . GLN A 1 194 ? -9.218 -18.127 2.601 1.00 92.69 194 GLN A CA 1
ATOM 1627 C C . GLN A 1 194 ? -8.921 -18.276 4.094 1.00 92.69 194 GLN A C 1
ATOM 1629 O O . GLN A 1 194 ? -9.724 -17.867 4.935 1.00 92.69 194 GLN A O 1
ATOM 1634 N N . ALA A 1 195 ? -7.765 -18.836 4.451 1.00 93.81 195 ALA A N 1
ATOM 1635 C CA . ALA A 1 195 ? -7.341 -18.933 5.842 1.00 93.81 195 ALA A CA 1
ATOM 1636 C C . ALA A 1 195 ? -7.125 -17.551 6.469 1.00 93.81 195 ALA A C 1
ATOM 1638 O O . ALA A 1 195 ? -7.580 -17.308 7.588 1.00 93.81 195 ALA A O 1
ATOM 1639 N N . TRP A 1 196 ? -6.501 -16.624 5.737 1.00 93.12 196 TRP A N 1
ATOM 1640 C CA . TRP A 1 196 ? -6.350 -15.245 6.192 1.00 93.12 196 TRP A CA 1
ATOM 1641 C C . TRP A 1 196 ? -7.691 -14.528 6.351 1.00 93.12 196 TRP A C 1
ATOM 1643 O O . TRP A 1 196 ? -7.912 -13.863 7.361 1.00 93.12 196 TRP A O 1
ATOM 1653 N N . ALA A 1 197 ? -8.618 -14.708 5.407 1.00 91.00 197 ALA A N 1
ATOM 1654 C CA . ALA A 1 197 ? -9.957 -14.133 5.500 1.00 91.00 197 ALA A CA 1
ATOM 1655 C C . ALA A 1 197 ? -10.680 -14.575 6.785 1.00 91.00 197 ALA A C 1
ATOM 1657 O O . ALA A 1 197 ? -11.224 -13.735 7.497 1.00 91.00 197 ALA A O 1
ATOM 1658 N N . LYS A 1 198 ? -10.589 -15.861 7.156 1.00 91.62 198 LYS A N 1
ATOM 1659 C CA . LYS A 1 198 ? -11.145 -16.385 8.421 1.00 91.62 198 LYS A CA 1
ATOM 1660 C C . LYS A 1 198 ? -10.491 -15.776 9.664 1.00 91.62 198 LYS A C 1
ATOM 1662 O O . LYS A 1 198 ? -11.140 -15.624 10.697 1.00 91.62 198 LYS A O 1
ATOM 1667 N N . ILE A 1 199 ? -9.196 -15.463 9.601 1.00 92.06 199 ILE A N 1
ATOM 1668 C CA . ILE A 1 199 ? -8.478 -14.786 10.691 1.00 92.06 199 ILE A CA 1
ATOM 1669 C C . ILE A 1 199 ? -8.979 -13.344 10.841 1.00 92.06 199 ILE A C 1
ATOM 1671 O O . ILE A 1 199 ? -9.251 -12.909 11.961 1.00 92.06 199 ILE A O 1
ATOM 1675 N N . LEU A 1 200 ? -9.138 -12.625 9.725 1.00 90.31 200 LEU A N 1
ATOM 1676 C CA . LEU A 1 200 ? -9.678 -11.266 9.715 1.00 90.31 200 LEU A CA 1
ATOM 1677 C C . LEU A 1 200 ? -11.117 -11.230 10.237 1.00 90.31 200 LEU A C 1
ATOM 1679 O O . LEU A 1 200 ? -11.420 -10.416 11.101 1.00 90.31 200 LEU A O 1
ATOM 1683 N N . GLU A 1 201 ? -11.980 -12.136 9.779 1.00 88.38 201 GLU A N 1
ATOM 1684 C CA . GLU A 1 201 ? -13.381 -12.226 10.209 1.00 88.38 201 GLU A CA 1
ATOM 1685 C C . GLU A 1 201 ? -13.500 -12.370 11.733 1.00 88.38 201 GLU A C 1
ATOM 1687 O O . GLU A 1 201 ? -14.217 -11.612 12.382 1.00 88.38 201 GLU A O 1
ATOM 1692 N N . LYS A 1 202 ? -12.694 -13.249 12.343 1.00 87.88 202 LYS A N 1
ATOM 1693 C CA . LYS A 1 202 ? -12.653 -13.414 13.806 1.00 87.88 202 LYS A CA 1
ATOM 1694 C C . LYS A 1 202 ? -12.241 -12.148 14.556 1.00 87.88 202 LYS A C 1
ATOM 1696 O O . LYS A 1 202 ? -12.658 -11.967 15.694 1.00 87.88 202 LYS A O 1
ATOM 1701 N N . LYS A 1 203 ? -11.393 -11.306 13.959 1.00 83.31 203 LYS A N 1
ATOM 1702 C CA . LYS A 1 203 ? -10.943 -10.044 14.565 1.00 83.31 203 LYS A CA 1
ATOM 1703 C C . LYS A 1 203 ? -11.970 -8.930 14.395 1.00 83.31 203 LYS A C 1
ATOM 1705 O O . LYS A 1 203 ? -12.091 -8.084 15.275 1.00 83.31 203 LYS A O 1
ATOM 1710 N N . VAL A 1 204 ? -12.639 -8.910 13.246 1.00 81.69 204 VAL A N 1
ATOM 1711 C CA . VAL A 1 204 ? -13.580 -7.859 12.846 1.00 81.69 204 VAL A CA 1
ATOM 1712 C C . VAL A 1 204 ? -14.978 -8.094 13.416 1.00 81.69 204 VAL A C 1
ATOM 1714 O O . VAL A 1 204 ? -15.749 -7.142 13.431 1.00 81.69 204 VAL A O 1
ATOM 1717 N N . ASN A 1 205 ? -15.292 -9.295 13.923 1.00 62.72 205 ASN A N 1
ATOM 1718 C CA . ASN A 1 205 ? -16.556 -9.601 14.602 1.00 62.72 205 ASN A CA 1
ATOM 1719 C C . ASN A 1 205 ? -16.841 -8.658 15.789 1.00 62.72 205 ASN A C 1
ATOM 1721 O O . ASN A 1 205 ? -16.451 -8.903 16.933 1.00 62.72 20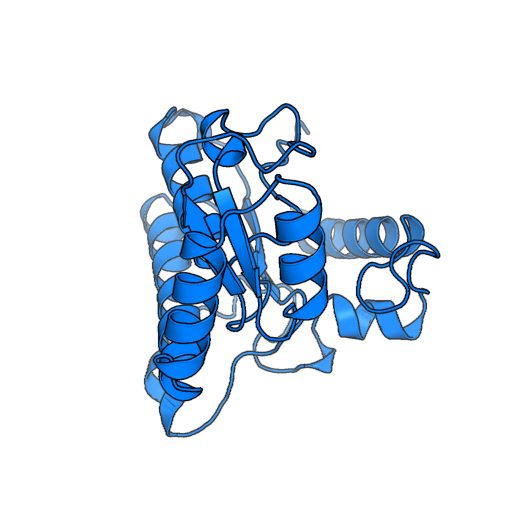5 ASN A O 1
ATOM 1725 N N . ILE A 1 206 ? -17.525 -7.572 15.423 1.00 45.97 206 ILE A N 1
ATOM 1726 C CA . ILE A 1 206 ? -18.643 -6.903 16.090 1.00 45.97 206 ILE A CA 1
ATOM 1727 C C . ILE A 1 206 ? -19.796 -7.901 16.228 1.00 45.97 206 ILE A C 1
ATOM 1729 O O . ILE A 1 206 ? -20.011 -8.676 15.266 1.00 45.97 206 ILE A O 1
#

Sequence (206 aa):
MEWTNIALSGGSAERIIRTTIQWFGEDIRRIKNTFVIIGWPGPWRSEIELNKQVNFNLPENLLKSDAKWQAINIGNNESYLKLIKAGILSKEFYKYYQSWCLLRTHNQRWINYFTDIVCLQSYLKSLRIPYLFFHTSSALLVSNEYFSFSKQIDIRFWMNSPFKEDDSFCKILEKNFKYAPKSITNHFGEDGHQAWAKILEKKVNI

Foldseek 3Di:
DDDDDQDDPLDALVRVLVQVVVVCVVPVVCLPPDEAEDAHAALFKDKDFAPDFLDPPGDPRYDPSCSRIDMQGPPCLVVVVVCCVVVSDDPVVVVVSVCVVVVDDPLNSLVVSLVSQLVVVVVCVVSVHHYAYAYAADARDDDPSCPVSVVSDPQVRYLDHSHDRCRHLCNVLVVPFAADPVGRDRHTPPVSVVVVVVSVCVVPPD